Protein AF-A0A286UKT9-F1 (afdb_monomer)

Structure (mmCIF, N/CA/C/O backbone):
data_AF-A0A286UKT9-F1
#
_entry.id   AF-A0A286UKT9-F1
#
loop_
_atom_site.group_PDB
_atom_site.id
_atom_site.type_symbol
_atom_site.label_atom_id
_atom_site.label_alt_id
_atom_site.label_comp_id
_atom_site.label_asym_id
_atom_site.label_entity_id
_atom_site.label_seq_id
_atom_site.pdbx_PDB_ins_code
_atom_site.Cartn_x
_atom_site.Cartn_y
_atom_site.Cartn_z
_atom_site.occupancy
_atom_site.B_iso_or_equiv
_atom_site.auth_seq_id
_atom_site.auth_comp_id
_atom_site.auth_asym_id
_atom_site.auth_atom_id
_atom_site.pdbx_PDB_model_num
ATOM 1 N N . MET A 1 1 ? 27.411 -36.063 -57.665 1.00 38.44 1 MET A N 1
ATOM 2 C CA . MET A 1 1 ? 26.951 -34.731 -57.217 1.00 38.44 1 MET A CA 1
ATOM 3 C C . MET A 1 1 ? 26.571 -34.806 -55.745 1.00 38.44 1 MET A C 1
ATOM 5 O O . MET A 1 1 ? 25.410 -34.972 -55.408 1.00 38.44 1 MET A O 1
ATOM 9 N N . ILE A 1 2 ? 27.586 -34.755 -54.885 1.00 35.75 2 ILE A N 1
ATOM 10 C CA . ILE A 1 2 ? 27.469 -34.608 -53.434 1.00 35.75 2 ILE A CA 1
ATOM 11 C C . ILE A 1 2 ? 27.944 -33.181 -53.171 1.00 35.75 2 ILE A C 1
ATOM 13 O O . ILE A 1 2 ? 29.100 -32.873 -53.457 1.00 35.75 2 ILE A O 1
ATOM 17 N N . TRP A 1 3 ? 27.051 -32.302 -52.721 1.00 31.20 3 TRP A N 1
ATOM 18 C CA . TRP A 1 3 ? 27.405 -30.945 -52.313 1.00 31.20 3 TRP A CA 1
ATOM 19 C C . TRP A 1 3 ? 26.764 -30.647 -50.958 1.00 31.20 3 TRP A C 1
ATOM 21 O O . TRP A 1 3 ? 25.546 -30.669 -50.800 1.00 31.20 3 TRP A O 1
ATOM 31 N N . LEU A 1 4 ? 27.647 -30.436 -49.985 1.00 33.47 4 LEU A N 1
ATOM 32 C CA . LEU A 1 4 ? 27.429 -29.814 -48.687 1.00 33.47 4 LEU A CA 1
ATOM 33 C C . LEU A 1 4 ? 26.533 -28.567 -48.780 1.00 33.47 4 LEU A C 1
ATOM 35 O O . LEU A 1 4 ? 26.865 -27.662 -49.536 1.00 33.47 4 LEU A O 1
ATOM 39 N N . HIS A 1 5 ? 25.580 -28.406 -47.857 1.00 36.09 5 HIS A N 1
ATOM 40 C CA . HIS A 1 5 ? 25.575 -27.201 -47.015 1.00 36.09 5 HIS A CA 1
ATOM 41 C C . HIS A 1 5 ? 24.765 -27.395 -45.724 1.00 36.09 5 HIS A C 1
ATOM 43 O O . HIS A 1 5 ? 23.556 -27.197 -45.655 1.00 36.09 5 HIS A O 1
ATOM 49 N N . LEU A 1 6 ? 25.492 -27.769 -44.670 1.00 39.44 6 LEU A N 1
ATOM 50 C CA . LEU A 1 6 ? 25.183 -27.389 -43.297 1.00 39.44 6 LEU A CA 1
ATOM 51 C C . LEU A 1 6 ? 25.261 -25.862 -43.190 1.00 39.44 6 LEU A C 1
ATOM 53 O O . LEU A 1 6 ? 26.340 -25.300 -43.357 1.00 39.44 6 LEU A O 1
ATOM 57 N N . SER A 1 7 ? 24.150 -25.201 -42.873 1.00 35.31 7 SER A N 1
ATOM 58 C CA . SER A 1 7 ? 24.140 -23.928 -42.131 1.00 35.31 7 SER A CA 1
ATOM 59 C C . SER A 1 7 ? 22.703 -23.499 -41.829 1.00 35.31 7 SER A C 1
ATOM 61 O O . SER A 1 7 ? 22.111 -22.624 -42.449 1.00 35.31 7 SER A O 1
ATOM 63 N N . THR A 1 8 ? 22.116 -24.111 -40.804 1.00 36.66 8 THR A N 1
ATOM 64 C CA . THR A 1 8 ? 21.046 -23.461 -40.033 1.00 36.66 8 THR A CA 1
ATOM 65 C C . THR A 1 8 ? 21.419 -23.502 -38.558 1.00 36.66 8 THR A C 1
ATOM 67 O O . THR A 1 8 ? 20.667 -23.948 -37.697 1.00 36.66 8 THR A O 1
ATOM 70 N N . THR A 1 9 ? 22.622 -23.017 -38.254 1.00 35.69 9 THR A N 1
ATOM 71 C CA . THR A 1 9 ? 22.932 -22.473 -36.935 1.00 35.69 9 THR A CA 1
ATOM 72 C C . THR A 1 9 ? 22.125 -21.185 -36.791 1.00 35.69 9 THR A C 1
ATOM 74 O O . THR A 1 9 ? 22.558 -20.095 -37.158 1.00 35.69 9 THR A O 1
ATOM 77 N N . ARG A 1 10 ? 20.885 -21.316 -36.301 1.00 36.84 10 ARG A N 1
ATOM 78 C CA . ARG A 1 10 ? 20.124 -20.171 -35.795 1.00 36.84 10 ARG A CA 1
ATOM 79 C C . ARG A 1 10 ? 21.007 -19.477 -34.766 1.00 36.84 10 ARG A C 1
ATOM 81 O O . ARG A 1 10 ? 21.379 -20.085 -33.768 1.00 36.84 10 ARG A O 1
ATOM 88 N N . ASN A 1 11 ? 21.353 -18.229 -35.058 1.00 33.22 11 ASN A N 1
ATOM 89 C CA . ASN A 1 11 ? 22.034 -17.307 -34.163 1.00 33.22 11 ASN A CA 1
ATOM 90 C C . ASN A 1 11 ? 21.338 -17.300 -32.789 1.00 33.22 11 ASN A C 1
ATOM 92 O O . ASN A 1 11 ? 20.351 -16.598 -32.587 1.00 33.22 11 ASN A O 1
ATOM 96 N N . LEU A 1 12 ? 21.865 -18.069 -31.836 1.00 42.84 12 LEU A N 1
ATOM 97 C CA . LEU A 1 12 ? 21.550 -17.981 -30.408 1.00 42.84 12 LEU A CA 1
ATOM 98 C C . LEU A 1 12 ? 22.323 -16.810 -29.788 1.00 42.84 12 LEU A C 1
ATOM 100 O O . LEU A 1 12 ? 23.042 -16.981 -28.817 1.00 42.84 12 LEU A O 1
ATOM 104 N N . ASN A 1 13 ? 22.211 -15.625 -30.387 1.00 38.19 13 ASN A N 1
ATOM 105 C CA . ASN A 1 13 ? 22.836 -14.394 -29.908 1.00 38.19 13 ASN A CA 1
ATOM 106 C C . ASN A 1 13 ? 21.897 -13.206 -30.161 1.00 38.19 13 ASN A C 1
ATOM 108 O O . ASN A 1 13 ? 22.263 -12.225 -30.801 1.00 38.19 13 ASN A O 1
ATOM 112 N N . SER A 1 14 ? 20.665 -13.265 -29.648 1.00 44.75 14 SER A N 1
ATOM 113 C CA . SER A 1 14 ? 19.926 -12.031 -29.363 1.00 44.75 14 SER A CA 1
ATOM 114 C C . SER A 1 14 ? 20.310 -11.560 -27.961 1.00 44.75 14 SER A C 1
ATOM 116 O O . SER A 1 14 ? 19.512 -11.612 -27.025 1.00 44.75 14 SER A O 1
ATOM 118 N N . SER A 1 15 ? 21.561 -11.127 -27.789 1.00 42.50 15 SER A N 1
ATOM 119 C CA . SER A 1 15 ? 21.902 -10.275 -26.654 1.00 42.50 15 SER A CA 1
ATOM 120 C C . SER A 1 15 ? 20.984 -9.061 -26.741 1.00 42.50 15 SER A C 1
ATOM 122 O O . SER A 1 15 ? 21.042 -8.312 -27.718 1.00 42.50 15 SER A O 1
ATOM 124 N N . SER A 1 16 ? 20.089 -8.906 -25.768 1.00 42.56 16 SER A N 1
ATOM 125 C CA . SER A 1 16 ? 19.234 -7.732 -25.629 1.00 42.56 16 SER A CA 1
ATOM 126 C C . SER A 1 16 ? 20.133 -6.495 -25.601 1.00 42.56 16 SER A C 1
ATOM 128 O O . SER A 1 16 ? 20.748 -6.202 -24.576 1.00 42.56 16 SER A O 1
ATOM 130 N N . LYS A 1 17 ? 20.286 -5.805 -26.738 1.00 45.16 17 LYS A N 1
ATOM 131 C CA . LYS A 1 17 ? 21.047 -4.557 -26.818 1.00 45.16 17 LYS A CA 1
ATOM 132 C C . LYS A 1 17 ? 20.320 -3.531 -25.957 1.00 45.16 17 LYS A C 1
ATOM 134 O O . LYS A 1 17 ? 19.340 -2.931 -26.388 1.00 45.16 17 LYS A O 1
ATOM 139 N N . THR A 1 18 ? 20.779 -3.355 -24.726 1.00 56.41 18 THR A N 1
ATOM 140 C CA . THR A 1 18 ? 20.322 -2.275 -23.859 1.00 56.41 18 THR A CA 1
ATOM 141 C C . THR A 1 18 ? 20.735 -0.962 -24.511 1.00 56.41 18 THR A C 1
ATOM 143 O O . THR A 1 18 ? 21.924 -0.731 -24.739 1.00 56.41 18 THR A O 1
ATOM 146 N N . ARG A 1 19 ? 19.757 -0.120 -24.861 1.00 63.22 19 ARG A N 1
ATOM 147 C CA . ARG A 1 19 ? 20.017 1.243 -25.336 1.00 63.22 19 ARG A CA 1
ATOM 148 C C . ARG A 1 19 ? 20.884 1.971 -24.292 1.00 63.22 19 ARG A C 1
ATOM 150 O O . ARG A 1 19 ? 20.618 1.807 -23.100 1.00 63.22 19 ARG A O 1
ATOM 157 N N . PRO A 1 20 ? 21.904 2.749 -24.698 1.00 73.38 20 PRO A N 1
ATOM 158 C CA . PRO A 1 20 ? 22.675 3.550 -23.754 1.00 73.38 20 PRO A CA 1
ATOM 159 C C . PRO A 1 20 ? 21.753 4.538 -23.031 1.00 73.38 20 PRO A C 1
ATOM 161 O O . PRO A 1 20 ? 20.937 5.203 -23.671 1.00 73.38 20 PRO A O 1
ATOM 164 N N . VAL A 1 21 ? 21.881 4.605 -21.705 1.00 76.69 21 VAL A N 1
ATOM 165 C CA . VAL A 1 21 ? 21.122 5.532 -20.855 1.00 76.69 21 VAL A CA 1
ATOM 166 C C . VAL A 1 21 ? 21.554 6.959 -21.181 1.00 76.69 21 VAL A C 1
ATOM 168 O O . VAL A 1 21 ? 22.747 7.266 -21.155 1.00 76.69 21 VAL A O 1
ATOM 171 N N . THR A 1 22 ? 20.597 7.827 -21.500 1.00 81.88 22 THR A N 1
ATOM 172 C CA . THR A 1 22 ? 20.865 9.230 -21.835 1.00 81.88 22 THR A CA 1
ATOM 173 C C . THR A 1 22 ? 20.585 10.156 -20.648 1.00 81.88 22 THR A C 1
ATOM 175 O O . THR A 1 22 ? 19.851 9.804 -19.726 1.00 81.88 22 THR A O 1
ATOM 178 N N . LEU A 1 23 ? 21.159 11.366 -20.653 1.00 77.69 23 LEU A N 1
ATOM 179 C CA . LEU A 1 23 ? 20.899 12.371 -19.612 1.00 77.69 23 LEU A CA 1
ATOM 180 C C . LEU A 1 23 ? 19.394 12.698 -19.460 1.00 77.69 23 LEU A C 1
ATOM 182 O O . LEU A 1 23 ? 18.928 12.729 -18.322 1.00 77.69 23 LEU A O 1
ATOM 186 N N . PRO A 1 24 ? 18.603 12.865 -20.542 1.00 75.25 24 PRO A N 1
ATOM 187 C CA . PRO A 1 24 ? 17.149 12.990 -20.435 1.00 75.25 24 PRO A CA 1
ATOM 188 C C . PRO A 1 24 ? 16.470 11.818 -19.714 1.00 75.25 24 PRO A C 1
ATOM 190 O O . PRO A 1 24 ? 15.567 12.057 -18.918 1.00 75.25 24 PRO A O 1
ATOM 193 N N . ASP A 1 25 ? 16.925 10.578 -19.927 1.00 67.00 25 ASP A N 1
ATOM 194 C CA . ASP A 1 25 ? 16.361 9.395 -19.254 1.00 67.00 25 ASP A CA 1
ATOM 195 C C . ASP A 1 25 ? 16.630 9.438 -17.741 1.00 67.00 25 ASP A C 1
ATOM 197 O O . ASP A 1 25 ? 15.750 9.134 -16.930 1.00 67.00 25 ASP A O 1
ATOM 201 N N . ILE A 1 26 ? 17.835 9.866 -17.347 1.00 79.06 26 ILE A N 1
ATOM 202 C CA . ILE A 1 26 ? 18.214 10.040 -15.938 1.00 79.06 26 ILE A CA 1
ATOM 203 C C . ILE A 1 26 ? 17.373 11.145 -15.300 1.00 79.06 26 ILE A C 1
ATOM 205 O O . ILE A 1 26 ? 16.854 10.955 -14.200 1.00 79.06 26 ILE A O 1
ATOM 209 N N . LEU A 1 27 ? 17.204 12.280 -15.982 1.00 77.38 27 LEU A N 1
ATOM 210 C CA . LEU A 1 27 ? 16.415 13.406 -15.482 1.00 77.38 27 LEU A CA 1
ATOM 211 C C . LEU A 1 27 ? 14.935 13.038 -15.344 1.00 77.38 27 LEU A C 1
ATOM 213 O O . LEU A 1 27 ? 14.344 13.312 -14.302 1.00 77.38 27 LEU A O 1
ATOM 217 N N . ALA A 1 28 ? 14.360 12.364 -16.340 1.00 70.38 28 ALA A N 1
ATOM 218 C CA . ALA A 1 28 ? 12.982 11.883 -16.293 1.00 70.38 28 ALA A CA 1
ATOM 219 C C . ALA A 1 28 ? 12.775 10.886 -15.143 1.00 70.38 28 ALA A C 1
ATOM 221 O O . ALA A 1 28 ? 11.841 11.036 -14.356 1.00 70.38 28 ALA A O 1
ATOM 222 N N . THR A 1 29 ? 13.686 9.921 -14.985 1.00 72.88 29 THR A N 1
ATOM 223 C CA . THR A 1 29 ? 13.620 8.935 -13.895 1.00 72.88 29 THR A CA 1
ATOM 224 C C . THR A 1 29 ? 13.789 9.596 -12.525 1.00 72.88 29 THR A C 1
ATOM 226 O O . THR A 1 29 ? 13.045 9.289 -11.598 1.00 72.88 29 THR A O 1
ATOM 229 N N . SER A 1 30 ? 14.722 10.541 -12.389 1.00 79.88 30 SER A N 1
ATOM 230 C CA . SER A 1 30 ? 14.960 11.278 -11.137 1.00 79.88 30 SER A CA 1
ATOM 231 C C . SER A 1 30 ? 13.752 12.124 -10.750 1.00 79.88 30 SER A C 1
ATOM 233 O O . SER A 1 30 ? 13.302 12.080 -9.606 1.00 79.88 30 SER A O 1
ATOM 235 N N . PHE A 1 31 ? 13.179 12.843 -11.717 1.00 79.88 31 PHE A N 1
ATOM 236 C CA . PHE A 1 31 ? 11.951 13.604 -11.520 1.00 79.88 31 PHE A CA 1
ATOM 237 C C . PHE A 1 31 ? 10.808 12.689 -11.075 1.00 79.88 31 PHE A C 1
ATOM 239 O O . PHE A 1 31 ? 10.098 12.996 -10.122 1.00 79.88 31 PHE A O 1
ATOM 246 N N . GLN A 1 32 ? 10.678 11.520 -11.693 1.00 73.31 32 GLN A N 1
ATOM 247 C CA . GLN A 1 32 ? 9.650 10.552 -11.347 1.00 73.31 32 GLN A CA 1
ATOM 248 C C . GLN A 1 32 ? 9.830 9.952 -9.947 1.00 73.31 32 GLN A C 1
ATOM 250 O O . GLN A 1 32 ? 8.851 9.836 -9.214 1.00 73.31 32 GLN A O 1
ATOM 255 N N . ILE A 1 33 ? 11.060 9.629 -9.539 1.00 79.94 33 ILE A N 1
ATOM 256 C CA . ILE A 1 33 ? 11.365 9.190 -8.168 1.00 79.94 33 ILE A CA 1
ATOM 257 C C . ILE A 1 33 ? 10.956 10.271 -7.161 1.00 79.94 33 ILE A C 1
ATOM 259 O O . ILE A 1 33 ? 10.311 9.963 -6.158 1.00 79.94 33 ILE A O 1
ATOM 263 N N . LEU A 1 34 ? 11.264 11.541 -7.445 1.00 80.88 34 LEU A N 1
ATOM 264 C CA . LEU A 1 34 ? 10.853 12.663 -6.597 1.00 80.88 34 LEU A CA 1
ATOM 265 C C . LEU A 1 34 ? 9.325 12.778 -6.513 1.00 80.88 34 LEU A C 1
ATOM 267 O O . LEU A 1 34 ? 8.795 12.942 -5.415 1.00 80.88 34 LEU A O 1
ATOM 271 N N . CYS A 1 35 ? 8.620 12.623 -7.639 1.00 74.31 35 CYS A N 1
ATOM 272 C CA . CYS A 1 35 ? 7.155 12.672 -7.706 1.00 74.31 35 CYS A CA 1
ATOM 273 C C . CYS A 1 35 ? 6.472 11.522 -6.954 1.00 74.31 35 CYS A C 1
ATOM 275 O O . CYS A 1 35 ? 5.440 11.725 -6.315 1.00 74.31 35 CYS A O 1
ATOM 277 N N . LEU A 1 36 ? 7.049 10.321 -7.016 1.00 73.62 36 LEU A N 1
ATOM 278 C CA . LEU A 1 36 ? 6.559 9.136 -6.308 1.00 73.62 36 LEU A CA 1
ATOM 279 C C . LEU A 1 36 ? 6.965 9.109 -4.828 1.00 73.62 36 LEU A C 1
ATOM 281 O O . LEU A 1 36 ? 6.472 8.268 -4.086 1.00 73.62 36 LEU A O 1
ATOM 285 N N . SER A 1 37 ? 7.841 10.022 -4.403 1.00 78.00 37 SER A N 1
ATOM 286 C CA . SER A 1 37 ? 8.194 10.203 -2.997 1.00 78.00 37 SER A CA 1
ATOM 287 C C . SER A 1 37 ? 7.250 11.229 -2.364 1.00 78.00 37 SER A C 1
ATOM 289 O O . SER A 1 37 ? 6.161 10.890 -1.918 1.00 78.00 37 SER A O 1
ATOM 291 N N . PHE A 1 38 ? 7.610 12.512 -2.372 1.00 78.75 38 PHE A N 1
ATOM 292 C CA . PHE A 1 38 ? 6.910 13.522 -1.577 1.00 78.75 38 PHE A CA 1
ATOM 293 C C . PHE A 1 38 ? 5.476 13.832 -2.069 1.00 78.75 38 PHE A C 1
ATOM 295 O O . PHE A 1 38 ? 4.556 13.792 -1.250 1.00 78.75 38 PHE A O 1
ATOM 302 N N . PRO A 1 39 ? 5.224 14.070 -3.374 1.00 81.50 39 PRO A N 1
ATOM 303 C CA . PRO A 1 39 ? 3.873 14.342 -3.870 1.00 81.50 39 PRO A CA 1
ATOM 304 C C . PRO A 1 39 ? 2.914 13.163 -3.689 1.00 81.50 39 PRO A C 1
ATOM 306 O O . PRO A 1 39 ? 1.800 13.355 -3.203 1.00 81.50 39 PRO A O 1
ATOM 309 N N . LEU A 1 40 ? 3.339 11.940 -4.025 1.00 79.19 40 LEU A N 1
ATOM 310 C CA . LEU A 1 40 ? 2.510 10.752 -3.822 1.00 79.19 40 LEU A CA 1
ATOM 311 C C . LEU A 1 40 ? 2.208 10.512 -2.338 1.00 79.19 40 LEU A C 1
ATOM 313 O O . LEU A 1 40 ? 1.062 10.222 -2.005 1.00 79.19 40 LEU A O 1
ATOM 317 N N . CYS A 1 41 ? 3.183 10.695 -1.441 1.00 83.75 41 CYS A N 1
ATOM 318 C CA . CYS A 1 41 ? 2.949 10.569 -0.002 1.00 83.75 41 CYS A CA 1
ATOM 319 C C . CYS A 1 41 ? 1.873 11.543 0.504 1.00 83.75 41 CYS A C 1
ATOM 321 O O . CYS A 1 41 ? 1.044 11.148 1.319 1.00 83.75 41 CYS A O 1
ATOM 323 N N . ILE A 1 42 ? 1.818 12.782 -0.001 1.00 84.62 42 ILE A N 1
ATOM 324 C CA . ILE A 1 42 ? 0.742 13.730 0.351 1.00 84.62 42 ILE A CA 1
ATOM 325 C C . ILE A 1 42 ? -0.621 13.247 -0.166 1.00 84.62 42 ILE A C 1
ATOM 327 O O . ILE A 1 42 ? -1.623 13.383 0.534 1.00 84.62 42 ILE A O 1
ATOM 331 N N . ILE A 1 43 ? -0.675 12.676 -1.373 1.00 81.56 43 ILE A N 1
ATOM 332 C CA . ILE A 1 43 ? -1.920 12.143 -1.948 1.00 81.56 43 ILE A CA 1
ATOM 333 C C . ILE A 1 43 ? -2.421 10.940 -1.149 1.00 81.56 43 ILE A C 1
ATOM 335 O O . ILE A 1 43 ? -3.620 10.833 -0.916 1.00 81.56 43 ILE A O 1
ATOM 339 N N . VAL A 1 44 ? -1.528 10.031 -0.760 1.00 79.75 44 VAL A N 1
ATOM 340 C CA . VAL A 1 44 ? -1.899 8.801 -0.051 1.00 79.75 44 VAL A CA 1
ATOM 341 C C . VAL A 1 44 ? -2.173 9.097 1.416 1.00 79.75 44 VAL A C 1
ATOM 343 O O . VAL A 1 44 ? -3.296 8.917 1.867 1.00 79.75 44 VAL A O 1
ATOM 346 N N . PHE A 1 45 ? -1.182 9.602 2.148 1.00 83.31 45 PHE A N 1
ATOM 347 C CA . PHE A 1 45 ? -1.277 9.773 3.597 1.00 83.31 45 PHE A CA 1
ATOM 348 C C . PHE A 1 45 ? -1.989 11.068 3.982 1.00 83.31 45 PHE A C 1
ATOM 350 O O . PHE A 1 45 ? -2.892 11.047 4.807 1.00 83.31 45 PHE A O 1
ATOM 357 N N . GLY A 1 46 ? -1.662 12.188 3.330 1.00 85.25 46 GLY A N 1
ATOM 358 C CA . GLY A 1 46 ? -2.256 13.483 3.675 1.00 85.25 46 GLY A CA 1
ATOM 359 C C . GLY A 1 46 ? -3.766 13.532 3.429 1.00 85.25 46 GLY A C 1
ATOM 360 O O . GLY A 1 46 ? -4.518 14.057 4.246 1.00 85.25 46 GLY A O 1
ATOM 361 N N . VAL A 1 47 ? -4.234 12.953 2.321 1.00 84.25 47 VAL A N 1
ATOM 362 C CA . VAL A 1 47 ? -5.675 12.833 2.062 1.00 84.25 47 VAL A CA 1
ATOM 363 C C . VAL A 1 47 ? -6.329 11.884 3.066 1.00 84.25 47 VAL A C 1
ATOM 365 O O . VAL A 1 47 ? -7.414 12.199 3.554 1.00 84.25 47 VAL A O 1
ATOM 368 N N . ASN A 1 48 ? -5.6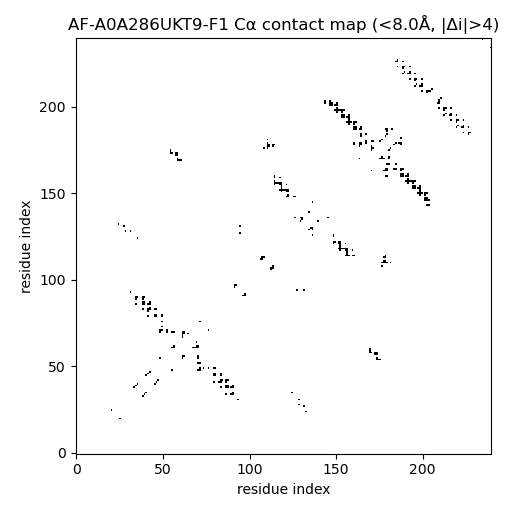75 10.763 3.394 1.00 84.94 48 ASN A N 1
ATOM 369 C CA . ASN A 1 48 ? -6.184 9.806 4.373 1.00 84.94 48 ASN A CA 1
ATOM 370 C C . ASN A 1 48 ? -6.366 10.451 5.754 1.00 84.94 48 ASN A C 1
ATOM 372 O O . ASN A 1 48 ? -7.459 10.391 6.304 1.00 84.94 48 ASN A O 1
ATOM 376 N N . ASP A 1 49 ? -5.368 11.185 6.251 1.00 84.75 49 ASP A N 1
ATOM 377 C CA . ASP A 1 49 ? -5.420 11.856 7.560 1.00 84.75 49 ASP A CA 1
ATOM 378 C C . ASP A 1 49 ? -6.568 12.875 7.675 1.00 84.75 49 ASP A C 1
ATOM 380 O O . ASP A 1 49 ? -7.150 13.064 8.746 1.00 84.75 49 ASP A O 1
ATOM 384 N N . VAL A 1 50 ? -6.923 13.547 6.573 1.00 86.56 50 VAL A N 1
ATOM 385 C CA . VAL A 1 50 ? -8.052 14.490 6.559 1.00 86.56 50 VAL A CA 1
ATOM 386 C C . VAL A 1 50 ? -9.390 13.754 6.640 1.00 86.56 50 VAL A C 1
ATOM 388 O O . VAL A 1 50 ? -10.272 14.170 7.395 1.00 86.56 50 VAL A O 1
ATOM 391 N N . TYR A 1 51 ? -9.562 12.672 5.875 1.00 83.94 51 TYR A N 1
ATOM 392 C CA . TYR A 1 51 ? -10.824 11.924 5.847 1.00 83.94 51 TYR A CA 1
ATOM 393 C C . TYR A 1 51 ? -11.019 11.032 7.081 1.00 83.94 51 TYR A C 1
ATOM 395 O O . TYR A 1 51 ? -12.150 10.916 7.563 1.00 83.94 51 TYR A O 1
ATOM 403 N N . ASP A 1 52 ? -9.938 10.494 7.642 1.00 82.94 52 ASP A N 1
ATOM 404 C CA . ASP A 1 52 ? -9.968 9.616 8.814 1.00 82.94 52 ASP A CA 1
ATOM 405 C C . ASP A 1 52 ? -9.938 10.382 10.142 1.00 82.94 52 ASP A C 1
ATOM 407 O O . ASP A 1 52 ? -10.132 9.781 11.199 1.00 82.94 52 ASP A O 1
ATOM 411 N N . TYR A 1 53 ? -9.820 11.714 10.121 1.00 85.44 53 TYR A N 1
ATOM 412 C CA . TYR A 1 53 ? -9.723 12.570 11.311 1.00 85.44 53 TYR A CA 1
ATOM 413 C C . TYR A 1 53 ? -10.732 12.239 12.429 1.00 85.44 53 TYR A C 1
ATOM 415 O O . TYR A 1 53 ? -10.390 12.195 13.613 1.00 85.44 53 TYR A O 1
ATOM 423 N N . ALA A 1 54 ? -12.001 12.007 12.075 1.00 82.31 54 ALA A N 1
ATOM 424 C CA . ALA A 1 54 ? -13.055 11.720 13.052 1.00 82.31 54 ALA A CA 1
ATOM 425 C C . ALA A 1 54 ? -12.870 10.371 13.765 1.00 82.31 54 ALA A C 1
ATOM 427 O O . ALA A 1 54 ? -13.352 10.191 14.888 1.00 82.31 54 ALA A O 1
ATOM 428 N N . SER A 1 55 ? -12.216 9.433 13.091 1.00 76.81 55 SER A N 1
ATOM 429 C CA . SER A 1 55 ? -11.962 8.076 13.554 1.00 76.81 55 SER A CA 1
ATOM 430 C C . SER A 1 55 ? -10.599 7.952 14.244 1.00 76.81 55 SER A C 1
ATOM 432 O O . SER A 1 55 ? -10.514 7.361 15.317 1.00 76.81 55 SER A O 1
ATOM 434 N N . ASP A 1 56 ? -9.585 8.657 13.740 1.00 82.38 56 ASP A N 1
ATOM 435 C CA . ASP A 1 56 ? -8.262 8.800 14.352 1.00 82.38 56 ASP A CA 1
ATOM 436 C C . ASP A 1 56 ? -8.330 9.404 15.754 1.00 82.38 56 ASP A C 1
ATOM 438 O O . ASP A 1 56 ? -7.646 8.950 16.667 1.00 82.38 56 ASP A O 1
ATOM 442 N N . LYS A 1 57 ? -9.241 10.359 15.970 1.00 83.19 57 LYS A N 1
ATOM 443 C CA . LYS A 1 57 ? -9.542 10.913 17.300 1.00 83.19 57 LYS A CA 1
ATOM 444 C C . LYS A 1 57 ? -9.961 9.888 18.349 1.00 83.19 57 LYS A C 1
ATOM 446 O O . LYS A 1 57 ? -9.899 10.192 19.537 1.00 83.19 57 LYS A O 1
ATOM 451 N N . ARG A 1 58 ? -10.463 8.729 17.927 1.00 81.38 58 ARG A N 1
ATOM 452 C CA . ARG A 1 58 ? -10.938 7.658 18.816 1.00 81.38 58 ARG A CA 1
ATOM 453 C C . ARG A 1 58 ? -9.891 6.562 18.991 1.00 81.38 58 ARG A C 1
ATOM 455 O O . ARG A 1 58 ? -10.068 5.699 19.845 1.00 81.38 58 ARG A O 1
ATOM 462 N N . ASN A 1 59 ? -8.826 6.583 18.192 1.00 75.50 59 ASN A N 1
ATOM 463 C CA . ASN A 1 59 ? -7.778 5.580 18.235 1.00 75.50 59 ASN A CA 1
ATOM 464 C C . ASN A 1 59 ? -6.741 5.945 19.305 1.00 75.50 59 ASN A C 1
ATOM 466 O O . ASN A 1 59 ? -6.013 6.929 19.180 1.00 75.50 59 ASN A O 1
ATOM 470 N N . VAL A 1 60 ? -6.644 5.112 20.343 1.00 72.94 60 VAL A N 1
ATOM 471 C CA . VAL A 1 60 ? -5.717 5.299 21.471 1.00 72.94 60 VAL A CA 1
ATOM 472 C C . VAL A 1 60 ? -4.257 5.386 21.010 1.00 72.94 60 VAL A C 1
ATOM 474 O O . VAL A 1 60 ? -3.491 6.150 21.595 1.00 72.94 60 VAL A O 1
ATOM 477 N N . ARG A 1 61 ? -3.876 4.686 19.929 1.00 70.94 61 ARG A N 1
ATOM 478 C CA . ARG A 1 61 ? -2.498 4.715 19.406 1.00 70.94 61 ARG A CA 1
ATOM 479 C C . ARG A 1 61 ? -2.095 6.079 18.848 1.00 70.94 61 ARG A C 1
ATOM 481 O O . ARG A 1 61 ? -0.978 6.508 19.092 1.00 70.94 61 ARG A O 1
ATOM 488 N N . LYS A 1 62 ? -3.001 6.778 18.153 1.00 72.94 62 LYS A N 1
ATOM 489 C CA . LYS A 1 62 ? -2.729 8.117 17.587 1.00 72.94 62 LYS A CA 1
ATOM 490 C C . LYS A 1 62 ? -2.841 9.251 18.616 1.00 72.94 62 LYS A C 1
ATOM 492 O O . LYS A 1 62 ? -2.503 10.391 18.318 1.00 72.94 62 LYS A O 1
ATOM 497 N N . LEU A 1 63 ? -3.353 8.955 19.814 1.00 67.75 63 LEU A N 1
ATOM 498 C CA . LEU A 1 63 ? -3.463 9.905 20.927 1.00 67.75 63 LEU A CA 1
ATOM 499 C C . LEU A 1 63 ? -2.213 9.920 21.813 1.00 67.75 63 LEU A C 1
ATOM 501 O O . LEU A 1 63 ? -1.950 10.911 22.490 1.00 67.75 63 LEU A O 1
ATOM 505 N N . GLN A 1 64 ? -1.455 8.826 21.828 1.00 64.75 64 GLN A N 1
ATOM 506 C CA . GLN A 1 64 ? -0.128 8.803 22.423 1.00 64.75 64 GLN A CA 1
ATOM 507 C C . GLN A 1 64 ? 0.800 9.469 21.414 1.00 64.75 64 GLN A C 1
ATOM 509 O O . GLN A 1 64 ? 0.995 8.905 20.344 1.00 64.75 64 GLN A O 1
ATOM 514 N N . ASP A 1 65 ? 1.320 10.656 21.739 1.00 58.09 65 ASP A N 1
ATOM 515 C CA . ASP A 1 65 ? 2.205 11.503 20.916 1.00 58.09 65 ASP A CA 1
ATOM 516 C C . ASP A 1 65 ? 3.557 10.796 20.653 1.00 58.09 65 ASP A C 1
ATOM 518 O O . ASP A 1 65 ? 4.627 11.147 21.150 1.00 58.09 65 ASP A O 1
ATOM 522 N N . THR A 1 66 ? 3.461 9.677 19.948 1.00 58.47 66 THR A N 1
ATOM 523 C CA . THR A 1 66 ? 4.494 8.685 19.687 1.00 58.47 66 THR A CA 1
ATOM 524 C C . THR A 1 66 ? 4.989 8.921 18.270 1.00 58.47 66 THR A C 1
ATOM 526 O O . THR A 1 66 ? 4.270 9.438 17.415 1.00 58.47 66 THR A O 1
ATOM 529 N N . LEU A 1 67 ? 6.210 8.482 17.980 1.00 55.00 67 LEU A N 1
ATOM 530 C CA . LEU A 1 67 ? 6.814 8.559 16.645 1.00 55.00 67 LEU A CA 1
ATOM 531 C C . LEU A 1 67 ? 5.960 7.926 15.522 1.00 55.00 67 LEU A C 1
ATOM 533 O O . LEU A 1 67 ? 6.230 8.179 14.352 1.00 55.00 67 LEU A O 1
ATOM 537 N N . GLU A 1 68 ? 4.950 7.120 15.862 1.00 51.47 68 GLU A N 1
ATOM 538 C CA . GLU A 1 68 ? 4.103 6.371 14.928 1.00 51.47 68 GLU A CA 1
ATOM 539 C C . GLU A 1 68 ? 2.912 7.161 14.348 1.00 51.47 68 GLU A C 1
ATOM 541 O O . GLU A 1 68 ? 2.291 6.684 13.399 1.00 51.47 68 GLU A O 1
ATOM 546 N N . GLY A 1 69 ? 2.615 8.378 14.829 1.00 60.62 69 GLY A N 1
ATOM 547 C CA . GLY A 1 69 ? 1.690 9.280 14.127 1.00 60.62 69 GLY A CA 1
ATOM 548 C C . GLY A 1 69 ? 0.888 10.226 15.018 1.00 60.62 69 GLY A C 1
ATOM 549 O O . GLY A 1 69 ? 0.329 9.822 16.033 1.00 60.62 69 GLY A O 1
ATOM 550 N N . GLY A 1 70 ? 0.790 11.486 14.587 1.00 71.31 70 GLY A N 1
ATOM 551 C CA . GLY A 1 70 ? -0.047 12.514 15.208 1.00 71.31 70 GLY A CA 1
ATOM 552 C C . GLY A 1 70 ? -1.356 12.737 14.450 1.00 71.31 70 GLY A C 1
ATOM 553 O O . GLY A 1 70 ? -1.468 12.446 13.259 1.00 71.31 70 GLY A O 1
ATOM 554 N N . ILE A 1 71 ? -2.361 13.283 15.134 1.00 81.81 71 ILE A N 1
ATOM 555 C CA . ILE A 1 71 ? -3.645 13.638 14.517 1.00 81.81 71 ILE A CA 1
ATOM 556 C C . ILE A 1 71 ? -3.506 14.988 13.802 1.00 81.81 71 ILE A C 1
ATOM 558 O O . ILE A 1 71 ? -3.210 16.007 14.430 1.00 81.81 71 ILE A O 1
ATOM 562 N N . LEU A 1 72 ? -3.783 15.022 12.495 1.00 84.81 72 LEU A N 1
ATOM 563 C CA . LEU A 1 72 ? -3.720 16.252 11.705 1.00 84.81 72 LEU A CA 1
ATOM 564 C C . LEU A 1 72 ? -4.777 17.269 12.165 1.00 84.81 72 LEU A C 1
ATOM 566 O O . LEU A 1 72 ? -5.984 17.038 12.049 1.00 84.81 72 LEU A O 1
ATOM 570 N N . GLU A 1 73 ? -4.333 18.432 12.645 1.00 85.62 73 GLU A N 1
ATOM 571 C CA . GLU A 1 73 ? -5.238 19.493 13.089 1.00 85.62 73 GLU A CA 1
ATOM 572 C C . GLU A 1 73 ? -6.134 20.020 11.942 1.00 85.62 73 GLU A C 1
ATOM 574 O O . GLU A 1 73 ? -5.632 20.272 10.841 1.00 85.62 73 GLU A O 1
ATOM 579 N N . PRO A 1 74 ? -7.431 20.311 12.194 1.00 88.88 74 PRO A N 1
ATOM 580 C CA . PRO A 1 74 ? -8.376 20.777 11.170 1.00 88.88 74 PRO A CA 1
ATOM 581 C C . PRO A 1 74 ? -7.933 22.014 10.394 1.00 88.88 74 PRO A C 1
ATOM 583 O O . PRO A 1 74 ? -8.260 22.166 9.220 1.00 88.88 74 PRO A O 1
ATOM 586 N N . LYS A 1 75 ? -7.149 22.892 11.032 1.00 90.19 75 LYS A N 1
ATOM 587 C CA . LYS A 1 75 ? -6.620 24.114 10.410 1.00 90.19 75 LYS A CA 1
ATOM 588 C C . LYS A 1 75 ? -5.722 23.835 9.196 1.00 90.19 75 LYS A C 1
ATOM 590 O O . LYS A 1 75 ? -5.577 24.709 8.349 1.00 90.19 75 LYS A O 1
ATOM 595 N N . TYR A 1 76 ? -5.153 22.632 9.092 1.00 89.81 76 TYR A N 1
ATOM 596 C CA . TYR A 1 76 ? -4.286 22.229 7.983 1.00 89.81 76 TYR A CA 1
ATOM 597 C C . TYR A 1 76 ? -5.003 21.414 6.900 1.00 89.81 76 TYR A C 1
ATOM 599 O O . TYR A 1 76 ? -4.426 21.188 5.838 1.00 89.81 76 TYR A O 1
ATOM 607 N N . HIS A 1 77 ? -6.256 20.992 7.114 1.00 90.19 77 HIS A N 1
ATOM 608 C CA . HIS A 1 77 ? -6.964 20.096 6.187 1.00 90.19 77 HIS A CA 1
ATOM 609 C C . HIS A 1 77 ? -7.092 20.692 4.782 1.00 90.19 77 HIS A C 1
ATOM 611 O O . HIS A 1 77 ? -6.811 20.023 3.791 1.00 90.19 77 HIS A O 1
ATOM 617 N N . THR A 1 78 ? -7.446 21.973 4.681 1.00 88.50 78 THR A N 1
ATOM 618 C CA . THR A 1 78 ? -7.569 22.677 3.394 1.00 88.50 78 THR A CA 1
ATOM 619 C C . THR A 1 78 ? -6.231 22.799 2.668 1.00 88.50 78 THR A C 1
ATOM 621 O O . THR A 1 78 ? -6.172 22.607 1.452 1.00 88.50 78 THR A O 1
ATOM 624 N N . PHE A 1 79 ? -5.148 23.068 3.401 1.00 89.62 79 PHE A N 1
ATOM 625 C CA . PHE A 1 79 ? -3.796 23.141 2.848 1.00 89.62 79 PHE A CA 1
ATOM 626 C C . PHE A 1 79 ? -3.326 21.781 2.318 1.00 89.62 79 PHE A C 1
ATOM 628 O O . PHE A 1 79 ? -2.813 21.700 1.199 1.00 89.62 79 PHE A O 1
ATOM 635 N N . VAL A 1 80 ? -3.545 20.710 3.085 1.00 88.06 80 VAL A N 1
ATOM 636 C CA . VAL A 1 80 ? -3.164 19.344 2.701 1.00 88.06 80 VAL A CA 1
ATOM 637 C C . VAL A 1 80 ? -3.963 18.874 1.488 1.00 88.06 80 VAL A C 1
ATOM 639 O O . VAL A 1 80 ? -3.367 18.396 0.525 1.00 88.06 80 VAL A O 1
ATOM 642 N N . LEU A 1 81 ? -5.283 19.088 1.467 1.00 87.06 81 LEU A N 1
ATOM 643 C CA . LEU A 1 81 ? -6.116 18.739 0.312 1.00 87.06 81 LEU A CA 1
ATOM 644 C C . LEU A 1 81 ? -5.728 19.529 -0.945 1.00 87.06 81 LEU A C 1
ATOM 646 O O . LEU A 1 81 ? -5.649 18.950 -2.027 1.00 87.06 81 LEU A O 1
ATOM 650 N N . SER A 1 82 ? -5.427 20.824 -0.814 1.00 85.25 82 SER A N 1
ATOM 651 C CA . SER A 1 82 ? -4.956 21.638 -1.946 1.00 85.25 82 SER A CA 1
ATOM 652 C C . SER A 1 82 ? -3.605 21.133 -2.458 1.00 85.25 82 SER A C 1
ATOM 654 O O . SER A 1 82 ? -3.422 20.935 -3.657 1.00 85.25 82 SER A O 1
ATOM 656 N N . SER A 1 83 ? -2.671 20.840 -1.551 1.00 84.19 83 SER A N 1
ATOM 657 C CA . SER A 1 83 ? -1.360 20.275 -1.895 1.00 84.19 83 SER A CA 1
ATOM 658 C C . SER A 1 83 ? -1.491 18.915 -2.585 1.00 84.19 83 SER A C 1
ATOM 660 O O . SER A 1 83 ? -0.808 18.667 -3.576 1.00 84.19 83 SER A O 1
ATOM 662 N N . ALA A 1 84 ? -2.418 18.065 -2.132 1.00 84.75 84 ALA A N 1
ATOM 663 C CA . ALA A 1 84 ? -2.726 16.784 -2.763 1.00 84.75 84 ALA A CA 1
ATOM 664 C C . ALA A 1 84 ? -3.314 16.947 -4.174 1.00 84.75 84 ALA A C 1
ATOM 666 O O . ALA A 1 84 ? -2.994 16.157 -5.064 1.00 84.75 84 ALA A O 1
ATOM 667 N N . GLN A 1 85 ? -4.132 17.976 -4.419 1.00 80.94 85 GLN A N 1
ATOM 668 C CA . GLN A 1 85 ? -4.635 18.295 -5.762 1.00 80.94 85 GLN A CA 1
ATOM 669 C C . GLN A 1 85 ? -3.500 18.709 -6.706 1.00 80.94 85 GLN A C 1
ATOM 671 O O . GLN A 1 85 ? -3.395 18.163 -7.806 1.00 80.94 85 GLN A O 1
ATOM 676 N N . TYR A 1 86 ? -2.608 19.607 -6.272 1.00 81.88 86 TYR A N 1
ATOM 677 C CA . TYR A 1 86 ? -1.436 19.998 -7.066 1.00 81.88 86 TYR A CA 1
ATOM 678 C C . TYR A 1 86 ? -0.482 18.821 -7.301 1.00 81.88 86 TYR A C 1
ATOM 680 O O . TYR A 1 86 ? -0.011 18.628 -8.421 1.00 81.88 86 TYR A O 1
ATOM 688 N N . ALA A 1 87 ? -0.248 17.992 -6.282 1.00 80.56 87 ALA A N 1
ATOM 689 C CA . ALA A 1 87 ? 0.531 16.764 -6.399 1.00 80.56 87 ALA A CA 1
ATOM 690 C C . ALA A 1 87 ? -0.097 15.791 -7.408 1.00 80.56 87 ALA A C 1
ATOM 692 O O . ALA A 1 87 ? 0.607 15.249 -8.258 1.00 80.56 87 ALA A O 1
ATOM 693 N N . SER A 1 88 ? -1.422 15.621 -7.371 1.00 74.25 88 SER A N 1
ATOM 694 C CA . SER A 1 88 ? -2.152 14.776 -8.323 1.00 74.25 88 SER A CA 1
ATOM 695 C C . SER A 1 88 ? -1.998 15.307 -9.743 1.00 74.25 88 SER A C 1
ATOM 697 O O . SER A 1 88 ? -1.701 14.541 -10.653 1.00 74.25 88 SER A O 1
ATOM 699 N N . TYR A 1 89 ? -2.114 16.622 -9.941 1.00 73.00 89 TYR A N 1
ATOM 700 C CA . TYR A 1 89 ? -1.877 17.245 -11.242 1.00 73.00 89 TYR A CA 1
ATOM 701 C C . TYR A 1 89 ? -0.436 17.031 -11.729 1.00 73.00 89 TYR A C 1
ATOM 703 O O . TYR A 1 89 ? -0.217 16.718 -12.898 1.00 73.00 89 TYR A O 1
ATOM 711 N N . LEU A 1 90 ? 0.554 17.133 -10.843 1.00 72.62 90 LEU A N 1
ATOM 712 C CA . LEU A 1 90 ? 1.971 16.934 -11.158 1.00 72.62 90 LEU A CA 1
ATOM 713 C C . LEU A 1 90 ? 2.280 15.468 -11.537 1.00 72.62 90 LEU A C 1
ATOM 715 O O . LEU A 1 90 ? 2.978 15.200 -12.519 1.00 72.62 90 LEU A O 1
ATOM 719 N N . VAL A 1 91 ? 1.686 14.500 -10.835 1.00 69.00 91 VAL A N 1
ATOM 720 C CA . VAL A 1 91 ? 1.781 13.064 -11.164 1.00 69.00 91 VAL A CA 1
ATOM 721 C C . VAL A 1 91 ? 1.025 12.729 -12.463 1.00 69.00 91 VAL A C 1
ATOM 723 O O . VAL A 1 91 ? 1.497 11.938 -13.281 1.00 69.00 91 VAL A O 1
ATOM 726 N N . LEU A 1 92 ? -0.125 13.361 -12.715 1.00 65.62 92 LEU A N 1
ATOM 727 C CA . LEU A 1 92 ? -0.934 13.134 -13.921 1.00 65.62 92 LEU A CA 1
ATOM 728 C C . LEU A 1 92 ? -0.391 13.833 -15.172 1.00 65.62 92 LEU A C 1
ATOM 730 O O . LEU A 1 92 ? -0.656 13.394 -16.284 1.00 65.62 92 LEU A O 1
ATOM 734 N N . THR A 1 93 ? 0.359 14.923 -15.028 1.00 63.00 93 THR A N 1
ATOM 735 C CA . THR A 1 93 ? 0.997 15.614 -16.163 1.00 63.00 93 THR A CA 1
ATOM 736 C C . THR A 1 93 ? 2.363 15.041 -16.520 1.00 63.00 93 THR A C 1
ATOM 738 O O . THR A 1 93 ? 2.786 15.175 -17.666 1.00 63.00 93 THR A O 1
ATOM 741 N N . SER A 1 94 ? 3.015 14.345 -15.587 1.00 56.94 94 SER A N 1
ATOM 742 C CA . SER A 1 94 ? 4.212 13.534 -15.850 1.00 56.94 94 SER A CA 1
ATOM 743 C C . SER A 1 94 ? 3.901 12.153 -16.441 1.00 56.94 94 SER A C 1
ATOM 745 O O . SER A 1 94 ? 4.813 11.412 -16.806 1.00 56.94 94 SER A O 1
ATOM 747 N N . SER A 1 95 ? 2.618 11.812 -16.577 1.00 52.94 95 SER A N 1
ATOM 748 C CA . SER A 1 95 ? 2.125 10.534 -17.079 1.00 52.94 95 SER A CA 1
ATOM 749 C C . SER A 1 95 ? 1.196 10.719 -18.279 1.00 52.94 95 SER A C 1
ATOM 751 O O . SER A 1 95 ? 0.438 11.679 -18.364 1.00 52.94 95 SER A O 1
ATOM 753 N N . THR A 1 96 ? 1.188 9.776 -19.223 1.00 49.41 96 THR A N 1
ATOM 754 C CA . THR A 1 96 ? 0.194 9.734 -20.316 1.00 49.41 96 THR A CA 1
ATOM 755 C C . THR A 1 96 ? -1.180 9.217 -19.853 1.00 49.41 96 THR A C 1
ATOM 757 O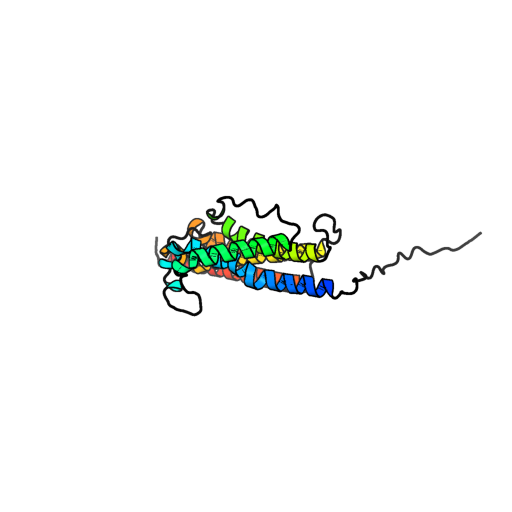 O . THR A 1 96 ? -2.045 8.942 -20.677 1.00 49.41 96 THR A O 1
ATOM 760 N N . LEU A 1 97 ? -1.404 9.084 -18.539 1.00 47.47 97 LEU A N 1
ATOM 761 C CA . LEU A 1 97 ? -2.564 8.423 -17.927 1.00 47.47 97 LEU A CA 1
ATOM 762 C C . LEU A 1 97 ? -3.529 9.424 -17.267 1.00 47.47 97 LEU A C 1
ATOM 764 O O . LEU A 1 97 ? -4.010 9.194 -16.159 1.00 47.47 97 LEU A O 1
ATOM 768 N N . LYS A 1 98 ? -3.829 10.537 -17.946 1.00 45.19 98 LYS A N 1
ATOM 769 C CA . LYS A 1 98 ? -4.770 11.558 -17.445 1.00 45.19 98 LYS A CA 1
ATOM 770 C C . LYS A 1 98 ? -6.196 11.025 -17.240 1.00 45.19 98 LYS A C 1
ATOM 772 O O . LYS A 1 98 ? -6.900 11.517 -16.365 1.00 45.19 98 LYS A O 1
ATOM 777 N N . ASP A 1 99 ? -6.583 9.983 -17.973 1.00 44.50 99 ASP A N 1
ATOM 778 C CA . ASP A 1 99 ? -7.981 9.542 -18.037 1.00 44.50 99 ASP A CA 1
ATOM 779 C C . ASP A 1 99 ? -8.361 8.471 -16.996 1.00 44.50 99 ASP A C 1
ATOM 781 O O . ASP A 1 99 ? -9.540 8.293 -16.700 1.00 44.50 99 ASP A O 1
ATOM 785 N N . ILE A 1 100 ? -7.392 7.777 -16.380 1.00 46.22 100 ILE A N 1
ATOM 786 C CA . ILE A 1 100 ? -7.678 6.624 -15.497 1.00 46.22 100 ILE A CA 1
ATOM 787 C C . ILE A 1 100 ? -7.962 7.039 -14.041 1.00 46.22 100 ILE A C 1
ATOM 789 O O . ILE A 1 100 ? -8.690 6.340 -13.339 1.00 46.22 100 ILE A O 1
ATOM 793 N N . LEU A 1 101 ? -7.465 8.191 -13.578 1.00 45.28 101 LEU A N 1
ATOM 794 C CA . LEU A 1 101 ? -7.660 8.642 -12.187 1.00 45.28 101 LEU A CA 1
ATOM 795 C C . LEU A 1 101 ? -8.852 9.593 -11.975 1.00 45.28 101 LEU A C 1
ATOM 797 O O . LEU A 1 101 ? -9.155 9.940 -10.835 1.00 45.28 101 LEU A O 1
ATOM 801 N N . SER A 1 102 ? -9.560 9.997 -13.035 1.00 41.56 102 SER A N 1
ATOM 802 C CA . SER A 1 102 ? -10.710 10.911 -12.925 1.00 41.56 102 SER A CA 1
ATOM 803 C C . SER A 1 102 ? -11.979 10.247 -12.361 1.00 41.56 102 SER A C 1
ATOM 805 O O . SER A 1 102 ? -12.938 10.948 -12.037 1.00 41.56 102 SER A O 1
ATOM 807 N N . HIS A 1 103 ? -12.025 8.917 -12.242 1.00 41.44 103 HIS A N 1
ATOM 808 C CA . HIS A 1 103 ? -13.197 8.193 -11.744 1.00 41.44 103 HIS A CA 1
ATOM 809 C C . HIS A 1 103 ? -13.039 7.838 -10.260 1.00 41.44 103 HIS A C 1
ATOM 811 O O . HIS A 1 103 ? -12.636 6.736 -9.892 1.00 41.44 103 HIS A O 1
ATOM 817 N N . ARG A 1 104 ? -13.367 8.794 -9.384 1.00 41.88 104 ARG A N 1
ATOM 818 C CA . ARG A 1 104 ? -13.466 8.563 -7.936 1.00 41.88 104 ARG A CA 1
ATOM 819 C C . ARG A 1 104 ? -14.888 8.110 -7.601 1.00 41.88 104 ARG A C 1
ATOM 821 O O . ARG A 1 104 ? -15.794 8.918 -7.430 1.00 41.88 104 ARG A O 1
ATOM 828 N N . SER A 1 105 ? -15.102 6.806 -7.540 1.00 40.69 105 SER A N 1
ATOM 829 C CA . SER A 1 105 ? -16.334 6.197 -7.034 1.00 40.69 105 SER A CA 1
ATOM 830 C C . SER A 1 105 ? -16.195 5.880 -5.542 1.00 40.69 105 SER A C 1
ATOM 832 O O . SER A 1 105 ? -15.106 5.601 -5.048 1.00 40.69 105 SER A O 1
ATOM 834 N N . ASN A 1 106 ? -17.314 5.891 -4.814 1.00 47.50 106 ASN A N 1
ATOM 835 C CA . ASN A 1 106 ? -17.419 5.666 -3.361 1.00 47.50 106 ASN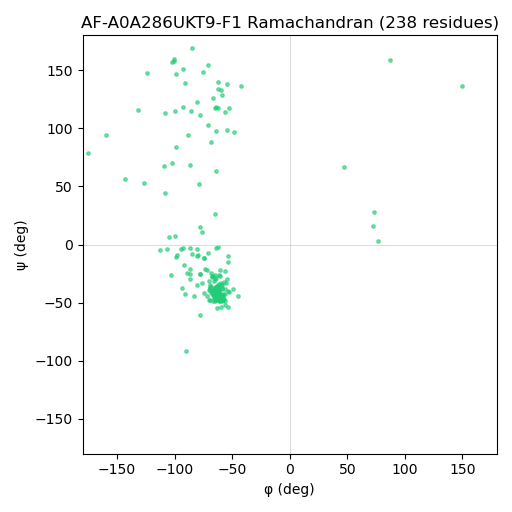 A CA 1
ATOM 836 C C . ASN A 1 106 ? -17.025 4.240 -2.882 1.00 47.50 106 ASN A C 1
ATOM 838 O O . ASN A 1 106 ? -17.515 3.774 -1.853 1.00 47.50 106 ASN A O 1
ATOM 842 N N . TYR A 1 107 ? -16.161 3.519 -3.604 1.00 44.22 107 TYR A N 1
ATOM 843 C CA . TYR A 1 107 ? -15.756 2.141 -3.296 1.00 44.22 107 TYR A CA 1
ATOM 844 C C . TYR A 1 107 ? -14.848 2.014 -2.061 1.00 44.22 107 TYR A C 1
ATOM 846 O O . TYR A 1 107 ? -14.639 0.906 -1.579 1.00 44.22 107 TYR A O 1
ATOM 854 N N . GLN A 1 108 ? -14.397 3.137 -1.493 1.00 45.94 108 GLN A N 1
ATOM 855 C CA . GLN A 1 108 ? -13.596 3.233 -0.259 1.00 45.94 108 GLN A CA 1
ATOM 856 C C . GLN A 1 108 ? -14.307 2.707 1.005 1.00 45.94 108 GLN A C 1
ATOM 858 O O . GLN A 1 108 ? -13.723 2.686 2.077 1.00 45.94 108 GLN A O 1
ATOM 863 N N . LYS A 1 109 ? -15.568 2.263 0.906 1.00 52.38 109 LYS A N 1
ATOM 864 C CA . LYS A 1 109 ? -16.343 1.699 2.029 1.00 52.38 109 LYS A CA 1
ATOM 865 C C . LYS A 1 109 ? -16.500 0.177 1.978 1.00 52.38 109 LYS A C 1
ATOM 867 O O . LYS A 1 109 ? -17.267 -0.384 2.763 1.00 52.38 109 LYS A O 1
ATOM 872 N N . LEU A 1 110 ? -15.835 -0.489 1.033 1.00 66.31 110 LEU A N 1
ATOM 873 C CA . LEU A 1 110 ? -15.861 -1.943 0.902 1.00 66.31 110 LEU A CA 1
ATOM 874 C C . LEU A 1 110 ? -14.585 -2.522 1.536 1.00 66.31 110 LEU A C 1
ATOM 876 O O . LEU A 1 110 ? -13.502 -2.289 1.006 1.00 66.31 110 LEU A O 1
ATOM 880 N N . PRO A 1 111 ? -14.697 -3.297 2.628 1.00 74.12 111 PRO A N 1
ATOM 881 C CA . PRO A 1 111 ? -13.564 -3.690 3.472 1.00 74.12 111 PRO A CA 1
ATOM 882 C C . PRO A 1 111 ? -12.426 -4.396 2.718 1.00 74.12 111 PRO A C 1
ATOM 884 O O . PRO A 1 111 ? -11.261 -4.209 3.035 1.00 74.12 111 PRO A O 1
ATOM 887 N N . VAL A 1 112 ? -12.741 -5.177 1.680 1.00 85.00 112 VAL A N 1
ATOM 888 C CA . VAL A 1 112 ? -11.734 -5.846 0.834 1.00 85.00 112 VAL A CA 1
ATOM 889 C C . VAL A 1 112 ? -11.137 -4.901 -0.214 1.00 85.00 112 VAL A C 1
ATOM 891 O O . VAL A 1 112 ? -9.961 -5.015 -0.561 1.00 85.00 112 VAL A O 1
ATOM 894 N N . LEU A 1 113 ? -11.943 -3.972 -0.738 1.00 84.44 113 LEU A N 1
ATOM 895 C CA . LEU A 1 113 ? -11.498 -3.054 -1.786 1.00 84.44 113 LEU A CA 1
ATOM 896 C C . LEU A 1 113 ? -10.472 -2.053 -1.278 1.00 84.44 113 LEU A C 1
ATOM 898 O O . LEU A 1 113 ? -9.668 -1.594 -2.077 1.00 84.44 113 LEU A O 1
ATOM 902 N N . ASP A 1 114 ? -10.459 -1.761 0.017 1.00 83.12 114 ASP A N 1
ATOM 903 C CA . ASP A 1 114 ? -9.448 -0.907 0.627 1.00 83.12 114 ASP A CA 1
ATOM 904 C C . ASP A 1 114 ? -8.027 -1.480 0.433 1.00 83.12 114 ASP A C 1
ATOM 906 O O . ASP A 1 114 ? -7.178 -0.870 -0.226 1.00 83.12 114 ASP A O 1
ATOM 910 N N . SER A 1 115 ? -7.800 -2.739 0.824 1.00 88.75 115 SER A N 1
ATOM 911 C CA . SER A 1 115 ? -6.519 -3.429 0.595 1.00 88.75 115 SER A CA 1
ATOM 912 C C . SER A 1 115 ? -6.186 -3.615 -0.889 1.00 88.75 115 SER A C 1
ATOM 914 O O . SER A 1 115 ? -5.023 -3.516 -1.293 1.00 88.75 115 SER A O 1
ATOM 916 N N . ILE A 1 116 ? -7.186 -3.878 -1.735 1.00 87.62 116 ILE A N 1
ATOM 917 C CA . ILE A 1 116 ? -6.962 -3.982 -3.186 1.00 87.62 116 ILE A CA 1
ATOM 918 C C . ILE A 1 116 ? -6.564 -2.621 -3.763 1.00 87.62 116 ILE A C 1
ATOM 920 O O . ILE A 1 116 ? -5.644 -2.553 -4.574 1.00 87.62 116 ILE A O 1
ATOM 924 N N . SER A 1 117 ? -7.199 -1.533 -3.326 1.00 83.00 117 SER A N 1
ATOM 925 C CA . SER A 1 117 ? -6.902 -0.181 -3.804 1.00 83.00 117 SER A CA 1
ATOM 926 C C . SER A 1 117 ? -5.467 0.240 -3.476 1.00 83.00 117 SER A C 1
ATOM 928 O O . SER A 1 117 ? -4.786 0.795 -4.341 1.00 83.00 117 SER A O 1
ATOM 930 N N . ASN A 1 118 ? -4.965 -0.150 -2.299 1.00 86.62 118 ASN A N 1
ATOM 931 C CA . ASN A 1 118 ? -3.565 0.007 -1.905 1.00 86.62 118 ASN A CA 1
ATOM 932 C C . ASN A 1 118 ? -2.601 -0.779 -2.821 1.00 86.62 118 ASN A C 1
ATOM 934 O O . ASN A 1 118 ? -1.534 -0.289 -3.187 1.00 86.62 118 ASN A O 1
ATOM 938 N N . GLY A 1 119 ? -2.977 -1.976 -3.277 1.00 87.19 119 GLY A N 1
ATOM 939 C CA . GLY A 1 119 ? -2.202 -2.699 -4.294 1.00 87.19 119 GLY A CA 1
ATOM 940 C C . GLY A 1 119 ? -2.246 -2.032 -5.669 1.00 87.19 119 GLY A C 1
ATOM 941 O O . GLY A 1 119 ? -1.222 -1.917 -6.346 1.00 87.19 119 GLY A O 1
ATOM 942 N N . VAL A 1 120 ? -3.421 -1.547 -6.075 1.00 84.88 120 VAL A N 1
ATOM 943 C CA . VAL A 1 120 ? -3.633 -0.875 -7.365 1.00 84.88 120 VAL A CA 1
ATOM 944 C C . VAL A 1 120 ? -2.826 0.416 -7.456 1.00 84.88 120 VAL A C 1
ATOM 946 O O . VAL A 1 120 ? -2.217 0.660 -8.495 1.00 84.88 120 VAL A O 1
ATOM 949 N N . ILE A 1 121 ? -2.757 1.228 -6.397 1.00 80.19 121 ILE A N 1
ATOM 950 C CA . ILE A 1 121 ? -1.966 2.466 -6.436 1.00 80.19 121 ILE A CA 1
ATOM 951 C C . ILE A 1 121 ? -0.472 2.177 -6.623 1.00 80.19 121 ILE A C 1
ATOM 953 O O . ILE A 1 121 ? 0.175 2.828 -7.444 1.00 80.19 121 ILE A O 1
ATOM 957 N N . VAL A 1 122 ? 0.067 1.145 -5.967 1.00 86.00 122 VAL A N 1
ATOM 958 C CA . VAL A 1 122 ? 1.465 0.727 -6.161 1.00 86.00 122 VAL A CA 1
ATOM 959 C C . VAL A 1 122 ? 1.684 0.163 -7.566 1.00 86.00 122 VAL A C 1
ATOM 961 O O . VAL A 1 122 ? 2.688 0.483 -8.210 1.00 86.00 122 VAL A O 1
ATOM 964 N N . TRP A 1 123 ? 0.730 -0.614 -8.083 1.00 87.44 123 TRP A N 1
ATOM 965 C CA . TRP A 1 123 ? 0.770 -1.095 -9.463 1.00 87.44 123 TRP A CA 1
ATOM 966 C C . TRP A 1 123 ? 0.794 0.056 -10.471 1.00 87.44 123 TRP A C 1
ATOM 968 O O . TRP A 1 123 ? 1.604 0.039 -11.395 1.00 87.44 123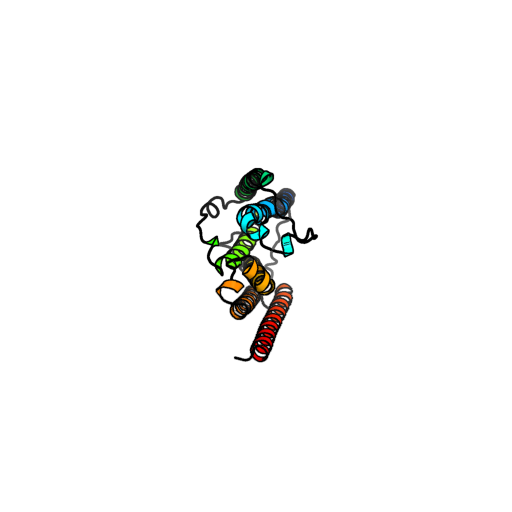 TRP A O 1
ATOM 978 N N . LEU A 1 124 ? -0.049 1.076 -10.279 1.00 80.75 124 LEU A N 1
ATOM 979 C CA . LEU A 1 124 ? -0.110 2.260 -11.137 1.00 80.75 124 LEU A CA 1
ATOM 980 C C . LEU A 1 124 ? 1.196 3.059 -11.084 1.00 80.75 124 LEU A C 1
ATOM 982 O O . LEU A 1 124 ? 1.679 3.496 -12.127 1.00 80.75 124 LEU A O 1
ATOM 986 N N . CYS A 1 125 ? 1.809 3.194 -9.905 1.00 81.00 125 CYS A N 1
ATOM 987 C CA . CYS A 1 125 ? 3.118 3.835 -9.759 1.00 81.00 125 CYS A CA 1
ATOM 988 C C . CYS A 1 125 ? 4.204 3.081 -10.534 1.00 81.00 125 CYS A C 1
ATOM 990 O O . CYS A 1 125 ? 4.993 3.686 -11.266 1.00 81.00 125 CYS A O 1
ATOM 992 N N . TRP A 1 126 ? 4.211 1.749 -10.430 1.00 84.88 126 TRP A N 1
ATOM 993 C CA . TRP A 1 126 ? 5.105 0.906 -11.217 1.00 84.88 126 TRP A CA 1
ATOM 994 C C . TRP A 1 126 ? 4.829 1.034 -12.723 1.00 84.88 126 TRP A C 1
ATOM 996 O O . TRP A 1 126 ? 5.767 1.212 -13.501 1.00 84.88 126 TRP A O 1
ATOM 1006 N N . ALA A 1 127 ? 3.561 0.988 -13.142 1.00 80.25 127 ALA A N 1
ATOM 1007 C CA . ALA A 1 127 ? 3.157 1.068 -14.544 1.00 80.25 127 ALA A CA 1
ATOM 1008 C C . ALA A 1 127 ? 3.552 2.414 -15.158 1.00 80.25 127 ALA A C 1
ATOM 1010 O O . ALA A 1 127 ? 4.039 2.465 -16.288 1.00 80.25 127 ALA A O 1
ATOM 1011 N N . LEU A 1 128 ? 3.428 3.494 -14.388 1.00 75.75 128 LEU A N 1
ATOM 1012 C CA . LEU A 1 128 ? 3.888 4.811 -14.785 1.00 75.75 128 LEU A CA 1
ATOM 1013 C C . LEU A 1 128 ? 5.414 4.835 -14.995 1.00 75.75 128 LEU A C 1
ATOM 1015 O O . LEU A 1 128 ? 5.883 5.338 -16.014 1.00 75.75 128 LEU A O 1
ATOM 1019 N N . GLY A 1 129 ? 6.197 4.243 -14.088 1.00 74.88 129 GLY A N 1
ATOM 1020 C CA . GLY A 1 129 ? 7.652 4.067 -14.264 1.00 74.88 129 GLY A CA 1
ATOM 1021 C C . GLY A 1 129 ? 8.017 3.201 -15.465 1.00 74.88 129 GLY A C 1
ATOM 1022 O O . GLY A 1 129 ? 9.015 3.426 -16.149 1.00 74.88 129 GLY A O 1
ATOM 1023 N N . TYR A 1 130 ? 7.198 2.197 -15.746 1.00 76.75 130 TYR A N 1
ATOM 1024 C CA . TYR A 1 130 ? 7.414 1.293 -16.861 1.00 76.75 130 TYR A CA 1
ATOM 1025 C C . TYR A 1 130 ? 7.184 1.989 -18.209 1.00 76.75 130 TYR A C 1
ATOM 1027 O O . TYR A 1 130 ? 8.030 1.893 -19.101 1.00 76.75 130 TYR A O 1
ATOM 1035 N N . ILE A 1 131 ? 6.074 2.720 -18.339 1.00 74.81 131 ILE A N 1
ATOM 1036 C CA . ILE A 1 131 ? 5.680 3.421 -19.569 1.00 74.81 131 ILE A CA 1
ATOM 1037 C C . ILE A 1 131 ? 6.601 4.614 -19.852 1.00 74.81 131 ILE A C 1
ATOM 1039 O O . ILE A 1 131 ? 6.977 4.821 -21.007 1.00 74.81 131 ILE A O 1
ATOM 1043 N N . SER A 1 132 ? 7.017 5.368 -18.826 1.00 68.62 132 SER A N 1
ATOM 1044 C CA . SER A 1 132 ? 7.920 6.521 -18.991 1.00 68.62 132 SER A CA 1
ATOM 1045 C C . SER A 1 132 ? 9.278 6.139 -19.594 1.00 68.62 132 SER A C 1
ATOM 1047 O O . SER A 1 132 ? 9.876 6.929 -20.317 1.00 68.62 132 SER A O 1
ATOM 1049 N N . ASN A 1 133 ? 9.719 4.893 -19.401 1.00 67.94 133 ASN A N 1
ATOM 1050 C CA . ASN A 1 133 ? 10.913 4.320 -20.029 1.00 67.94 133 ASN A CA 1
ATOM 1051 C C . ASN A 1 133 ? 10.707 3.900 -21.504 1.00 67.94 133 ASN A C 1
ATOM 1053 O O . ASN A 1 133 ? 11.503 3.134 -22.053 1.00 67.94 133 ASN A O 1
ATOM 1057 N N . GLY A 1 134 ? 9.625 4.350 -22.148 1.00 65.88 134 GLY A N 1
ATOM 1058 C CA . GLY A 1 134 ? 9.300 4.050 -23.545 1.00 65.88 134 GLY A CA 1
ATOM 1059 C C . GLY A 1 134 ? 8.835 2.611 -23.784 1.00 65.88 134 GLY A C 1
ATOM 1060 O O . GLY A 1 134 ? 8.837 2.146 -24.924 1.00 65.88 134 GLY A O 1
ATOM 1061 N N . ARG A 1 135 ? 8.462 1.881 -22.725 1.00 68.19 135 ARG A N 1
ATOM 1062 C CA . ARG A 1 135 ? 8.009 0.488 -22.824 1.00 68.19 135 ARG A CA 1
ATOM 1063 C C . ARG A 1 135 ? 6.499 0.434 -23.007 1.00 68.19 135 ARG A C 1
ATOM 1065 O O . ARG A 1 135 ? 5.752 1.162 -22.359 1.00 68.19 135 ARG A O 1
ATOM 1072 N N . ASN A 1 136 ? 6.039 -0.460 -23.875 1.00 67.31 136 ASN A N 1
ATOM 1073 C CA . ASN A 1 136 ? 4.615 -0.618 -24.135 1.00 67.31 136 ASN A CA 1
ATOM 1074 C C . ASN A 1 136 ? 4.015 -1.694 -23.221 1.00 67.31 136 ASN A C 1
ATOM 1076 O O . ASN A 1 136 ? 4.402 -2.859 -23.299 1.00 67.31 136 ASN A O 1
ATOM 1080 N N . LEU A 1 137 ? 3.056 -1.302 -22.379 1.00 68.44 137 LEU A N 1
ATOM 1081 C CA . LEU A 1 137 ? 2.382 -2.202 -21.439 1.00 68.44 137 LEU A CA 1
ATOM 1082 C C . LEU A 1 137 ? 1.507 -3.262 -22.142 1.00 68.44 137 LEU A C 1
ATOM 1084 O O . LEU A 1 137 ? 1.313 -4.340 -21.593 1.00 68.44 137 LEU A O 1
ATOM 1088 N N . LEU A 1 138 ? 0.995 -2.964 -23.345 1.00 60.69 138 LEU A N 1
ATOM 1089 C CA . LEU A 1 138 ? 0.016 -3.786 -24.075 1.00 60.69 138 LEU A CA 1
ATOM 1090 C C . LEU A 1 138 ? 0.631 -4.600 -25.230 1.00 60.69 138 LEU A C 1
ATOM 1092 O O . LEU A 1 138 ? 0.084 -5.632 -25.607 1.00 60.69 138 LEU A O 1
ATOM 1096 N N . LEU A 1 139 ? 1.752 -4.142 -25.800 1.00 55.78 139 LEU A N 1
ATOM 1097 C CA . LEU A 1 139 ? 2.394 -4.730 -26.990 1.00 55.78 139 LEU A CA 1
ATOM 1098 C C . LEU A 1 139 ? 3.762 -5.381 -26.705 1.00 55.78 139 LEU A C 1
ATOM 1100 O O . LEU A 1 139 ? 4.362 -5.973 -27.603 1.00 55.78 139 LEU A O 1
ATOM 1104 N N . GLY A 1 140 ? 4.279 -5.272 -25.478 1.00 52.97 140 GLY A N 1
ATOM 1105 C CA . GLY A 1 140 ? 5.571 -5.837 -25.092 1.00 52.97 140 GLY A CA 1
ATOM 1106 C C . GLY A 1 140 ? 5.530 -7.363 -25.003 1.00 52.97 140 GLY A C 1
ATOM 1107 O O . GLY A 1 140 ? 5.088 -7.921 -24.006 1.00 52.97 140 GLY A O 1
ATOM 1108 N N . ARG A 1 141 ? 6.064 -8.054 -26.017 1.00 44.12 141 ARG A N 1
ATOM 1109 C CA . ARG A 1 141 ? 6.232 -9.523 -26.060 1.00 44.12 141 ARG A CA 1
ATOM 1110 C C . ARG A 1 141 ? 7.197 -10.071 -24.988 1.00 44.12 141 ARG A C 1
ATOM 1112 O O . ARG A 1 141 ? 7.333 -11.282 -24.835 1.00 44.12 141 ARG A O 1
ATOM 1119 N N . GLU A 1 142 ? 7.810 -9.194 -24.198 1.00 51.50 142 GLU A N 1
ATOM 1120 C CA . GLU A 1 142 ? 8.604 -9.499 -23.007 1.00 51.50 142 GLU A CA 1
ATOM 1121 C C . GLU A 1 142 ? 7.827 -9.230 -21.703 1.00 51.50 142 GLU A C 1
ATOM 1123 O O . GLU A 1 142 ? 8.144 -8.347 -20.901 1.00 51.50 142 GLU A O 1
ATOM 1128 N N . ASN A 1 143 ? 6.823 -10.080 -21.460 1.00 53.94 143 ASN A N 1
ATOM 1129 C CA . ASN A 1 143 ? 5.999 -10.151 -20.240 1.00 53.94 143 ASN A CA 1
ATOM 1130 C C . ASN A 1 143 ? 6.804 -10.290 -18.926 1.00 53.94 143 ASN A C 1
ATOM 1132 O O . ASN A 1 143 ? 6.255 -10.136 -17.835 1.00 53.94 143 ASN A O 1
ATOM 1136 N N . ALA A 1 144 ? 8.115 -10.542 -19.006 1.00 57.06 144 ALA A N 1
ATOM 1137 C CA . ALA A 1 144 ? 8.990 -10.723 -17.854 1.00 57.06 144 ALA A CA 1
ATOM 1138 C C . ALA A 1 144 ? 9.111 -9.468 -16.975 1.00 57.06 144 ALA A C 1
ATOM 1140 O O . ALA A 1 144 ? 9.311 -9.601 -15.774 1.00 57.06 144 ALA A O 1
ATOM 1141 N N . SER A 1 145 ? 8.962 -8.250 -17.515 1.00 60.69 145 SER A N 1
ATOM 1142 C CA . SER A 1 145 ? 9.007 -7.038 -16.676 1.00 60.69 145 SER A CA 1
ATOM 1143 C C . SER A 1 145 ? 7.653 -6.669 -16.064 1.00 60.69 145 SER A C 1
ATOM 1145 O O . SER A 1 145 ? 7.638 -6.138 -14.957 1.00 60.69 145 SER A O 1
ATOM 1147 N N . ALA A 1 146 ? 6.538 -6.989 -16.733 1.00 66.19 146 ALA A N 1
ATOM 1148 C CA . ALA A 1 146 ? 5.184 -6.742 -16.224 1.00 66.19 146 ALA A CA 1
ATOM 1149 C C . ALA A 1 146 ? 4.857 -7.562 -14.967 1.00 66.19 146 ALA A C 1
ATOM 1151 O O . ALA A 1 146 ? 4.093 -7.112 -14.113 1.00 66.19 146 ALA A O 1
ATOM 1152 N N . SER A 1 147 ? 5.511 -8.717 -14.807 1.00 77.00 147 SER A N 1
ATOM 1153 C CA . SER A 1 147 ? 5.478 -9.528 -13.583 1.00 77.00 147 SER A CA 1
ATOM 1154 C C . SER A 1 147 ? 5.751 -8.721 -12.309 1.00 77.00 147 SER A C 1
ATOM 1156 O O . SER A 1 147 ? 5.096 -8.931 -11.291 1.00 77.00 147 SER A O 1
ATOM 1158 N N . LYS A 1 148 ? 6.680 -7.755 -12.368 1.00 84.31 148 LYS A N 1
ATOM 1159 C CA . LYS A 1 148 ? 7.100 -6.961 -11.207 1.00 84.31 148 LYS A CA 1
ATOM 1160 C C . LYS A 1 148 ? 5.999 -6.022 -10.725 1.00 84.31 148 LYS A C 1
ATOM 1162 O O . LYS A 1 148 ? 5.863 -5.838 -9.522 1.00 84.31 148 LYS A O 1
ATOM 1167 N N . GLY A 1 149 ? 5.192 -5.480 -11.638 1.00 87.31 149 GLY A N 1
ATOM 1168 C CA . GLY A 1 149 ? 4.023 -4.683 -11.271 1.00 87.31 149 GLY A CA 1
ATOM 1169 C C . GLY A 1 149 ? 3.022 -5.506 -10.473 1.00 87.31 149 GLY A C 1
ATOM 1170 O O . GLY A 1 149 ? 2.601 -5.096 -9.396 1.00 87.31 149 GLY A O 1
ATOM 1171 N N . TRP A 1 150 ? 2.693 -6.704 -10.963 1.00 90.19 150 TRP A N 1
ATOM 1172 C CA . TRP A 1 150 ? 1.774 -7.621 -10.282 1.00 90.19 150 TRP A CA 1
ATOM 1173 C C . TRP A 1 150 ? 2.314 -8.117 -8.942 1.00 90.19 150 TRP A C 1
ATOM 1175 O O . TRP A 1 150 ? 1.564 -8.175 -7.973 1.00 90.19 150 TRP A O 1
ATOM 1185 N N . LEU A 1 151 ? 3.610 -8.434 -8.866 1.00 92.25 151 LEU A N 1
ATOM 1186 C CA . LEU A 1 151 ? 4.287 -8.750 -7.607 1.00 92.25 151 LEU A CA 1
ATOM 1187 C C . LEU A 1 151 ? 4.072 -7.637 -6.574 1.00 92.25 151 LEU A C 1
ATOM 1189 O O . LEU A 1 151 ? 3.610 -7.918 -5.472 1.00 92.25 151 LEU A O 1
ATOM 1193 N N . LEU A 1 152 ? 4.385 -6.388 -6.934 1.00 91.88 152 LEU A N 1
ATOM 1194 C CA . LEU A 1 152 ? 4.239 -5.248 -6.030 1.00 91.88 152 LEU A CA 1
ATOM 1195 C C . LEU A 1 152 ? 2.778 -5.049 -5.612 1.00 91.88 152 LEU A C 1
ATOM 1197 O O . LEU A 1 152 ? 2.509 -4.904 -4.425 1.00 91.88 152 LEU A O 1
ATOM 1201 N N . ALA A 1 153 ? 1.840 -5.135 -6.559 1.00 93.06 153 ALA A N 1
ATOM 1202 C CA . ALA A 1 153 ? 0.411 -5.005 -6.286 1.00 93.06 153 ALA A CA 1
ATOM 1203 C C . ALA A 1 153 ? -0.072 -6.017 -5.238 1.00 93.06 153 ALA A C 1
ATOM 1205 O O . ALA A 1 153 ? -0.672 -5.641 -4.232 1.00 93.06 153 ALA A O 1
ATOM 1206 N N . PHE A 1 154 ? 0.229 -7.302 -5.447 1.00 95.38 154 PHE A N 1
ATOM 1207 C CA . PHE A 1 154 ? -0.207 -8.364 -4.547 1.00 95.38 154 PHE A CA 1
ATOM 1208 C C . PHE A 1 154 ? 0.500 -8.315 -3.190 1.00 95.38 154 PHE A C 1
ATOM 1210 O O . PHE A 1 154 ? -0.153 -8.530 -2.170 1.00 95.38 154 PHE A O 1
ATOM 1217 N N . CYS A 1 155 ? 1.799 -8.001 -3.149 1.00 94.81 155 CYS A N 1
ATOM 1218 C CA . CYS A 1 155 ? 2.515 -7.809 -1.886 1.00 94.81 155 CYS A CA 1
ATOM 1219 C C . CYS A 1 155 ? 1.904 -6.663 -1.070 1.00 94.81 155 CYS A C 1
ATOM 1221 O O . CYS A 1 155 ? 1.658 -6.838 0.122 1.00 94.81 155 CYS A O 1
ATOM 1223 N N . THR A 1 156 ? 1.614 -5.522 -1.704 1.00 94.69 156 THR A N 1
ATOM 1224 C CA . THR A 1 156 ? 1.007 -4.373 -1.023 1.00 94.69 156 THR A CA 1
ATOM 1225 C C . THR A 1 156 ? -0.412 -4.680 -0.547 1.00 94.69 156 THR A C 1
ATOM 1227 O O . THR A 1 156 ? -0.737 -4.394 0.602 1.00 94.69 156 THR A O 1
ATOM 1230 N N . THR A 1 157 ? -1.245 -5.327 -1.368 1.00 95.31 157 THR A N 1
ATOM 1231 C CA . THR A 1 157 ? -2.583 -5.761 -0.929 1.00 95.31 157 THR A CA 1
ATOM 1232 C C . THR A 1 157 ? -2.513 -6.740 0.240 1.00 95.31 157 THR A C 1
ATOM 1234 O O . THR A 1 157 ? -3.285 -6.610 1.190 1.00 95.31 157 THR A O 1
ATOM 1237 N N . GLY A 1 158 ? -1.584 -7.700 0.192 1.00 94.94 158 GLY A N 1
ATOM 1238 C CA . GLY A 1 158 ? -1.393 -8.674 1.261 1.00 94.94 158 GLY A CA 1
ATOM 1239 C C . GLY A 1 158 ? -0.958 -8.014 2.566 1.00 94.94 158 GLY A C 1
ATOM 1240 O O . GLY A 1 158 ? -1.638 -8.158 3.578 1.00 94.94 158 GLY A O 1
ATOM 1241 N N . ILE A 1 159 ? 0.126 -7.231 2.550 1.00 94.62 159 ILE A N 1
ATOM 1242 C CA . ILE A 1 159 ? 0.640 -6.603 3.776 1.00 94.62 159 ILE A CA 1
ATOM 1243 C C . ILE A 1 159 ? -0.360 -5.612 4.379 1.00 94.62 159 ILE A C 1
ATOM 1245 O O . ILE A 1 159 ? -0.494 -5.576 5.597 1.00 94.62 159 ILE A O 1
ATOM 1249 N N . HIS A 1 160 ? -1.114 -4.881 3.549 1.00 94.31 160 HIS A N 1
ATOM 1250 C CA . HIS A 1 160 ? -2.182 -3.999 4.018 1.00 94.31 160 HIS A CA 1
ATOM 1251 C C . HIS A 1 160 ? -3.293 -4.787 4.724 1.00 94.31 160 HIS A C 1
ATOM 1253 O O . HIS A 1 160 ? -3.706 -4.441 5.829 1.00 94.31 160 HIS A O 1
ATOM 1259 N N . ALA A 1 161 ? -3.742 -5.900 4.130 1.00 94.00 161 ALA A N 1
ATOM 1260 C CA . ALA A 1 161 ? -4.731 -6.767 4.762 1.00 94.00 161 ALA A CA 1
ATOM 1261 C C . ALA A 1 161 ? -4.208 -7.380 6.070 1.00 94.00 161 ALA A C 1
ATOM 1263 O O . ALA A 1 161 ? -4.931 -7.405 7.063 1.00 94.00 161 ALA A O 1
ATOM 1264 N N . LEU A 1 162 ? -2.956 -7.844 6.101 1.00 93.12 162 LEU A N 1
ATOM 1265 C CA . LEU A 1 162 ? -2.364 -8.385 7.323 1.00 93.12 162 LEU A CA 1
ATOM 1266 C C . LEU A 1 162 ? -2.213 -7.315 8.416 1.00 93.12 162 LEU A C 1
ATOM 1268 O O . LEU A 1 162 ? -2.454 -7.622 9.579 1.00 93.12 162 LEU A O 1
ATOM 1272 N N . GLY A 1 163 ? -1.870 -6.077 8.049 1.00 90.94 163 GLY A N 1
ATOM 1273 C CA . GLY A 1 163 ? -1.867 -4.934 8.965 1.00 90.94 163 GLY A CA 1
ATOM 1274 C C . GLY A 1 163 ? -3.236 -4.733 9.613 1.00 90.94 163 GLY A C 1
ATOM 1275 O O . GLY A 1 163 ? -3.339 -4.743 10.834 1.00 90.94 163 GLY A O 1
ATOM 1276 N N . ALA A 1 164 ? -4.308 -4.723 8.814 1.00 90.75 164 ALA A N 1
ATOM 1277 C CA . ALA A 1 164 ? -5.675 -4.652 9.339 1.00 90.75 164 ALA A CA 1
ATOM 1278 C C . ALA A 1 164 ? -6.023 -5.828 10.277 1.00 90.75 164 ALA A C 1
ATOM 1280 O O . ALA A 1 164 ? -6.755 -5.658 11.247 1.00 90.75 164 ALA A O 1
ATOM 1281 N N . ALA A 1 165 ? -5.500 -7.035 10.020 1.00 91.75 165 ALA A N 1
ATOM 1282 C CA . ALA A 1 165 ? -5.660 -8.171 10.933 1.00 91.75 165 ALA A CA 1
ATOM 1283 C C . ALA A 1 165 ? -4.920 -7.974 12.265 1.00 91.75 165 ALA A C 1
ATOM 1285 O O . ALA A 1 165 ? -5.464 -8.337 13.308 1.00 91.75 165 ALA A O 1
ATOM 1286 N N . ALA A 1 166 ? -3.709 -7.410 12.237 1.00 89.50 166 ALA A N 1
ATOM 1287 C CA . ALA A 1 166 ? -2.938 -7.087 13.438 1.00 89.50 166 ALA A CA 1
ATOM 1288 C C . ALA A 1 166 ? -3.588 -5.963 14.267 1.00 89.50 166 ALA A C 1
ATOM 1290 O O . ALA A 1 166 ? -3.446 -5.935 15.489 1.00 89.50 166 ALA A O 1
ATOM 1291 N N . ASP A 1 167 ? -4.349 -5.088 13.609 1.00 88.31 167 ASP A N 1
ATOM 1292 C CA . ASP A 1 167 ? -4.947 -3.896 14.210 1.00 88.31 167 ASP A CA 1
ATOM 1293 C C . ASP A 1 167 ? -6.424 -4.057 14.587 1.00 88.31 167 ASP A C 1
ATOM 1295 O O . ASP A 1 167 ? -7.045 -3.100 15.048 1.00 88.31 167 ASP A O 1
ATOM 1299 N N . ILE A 1 168 ? -6.983 -5.271 14.485 1.00 90.19 168 ILE A N 1
ATOM 1300 C CA . ILE A 1 168 ? -8.422 -5.509 14.671 1.00 90.19 168 ILE A CA 1
ATOM 1301 C C . ILE A 1 168 ? -8.982 -4.948 15.985 1.00 90.19 168 ILE A C 1
ATOM 1303 O O . ILE A 1 168 ? -10.080 -4.400 15.982 1.00 90.19 168 ILE A O 1
ATOM 1307 N N . GLU A 1 169 ? -8.269 -5.073 17.107 1.00 86.19 169 GLU A N 1
ATOM 1308 C CA . GLU A 1 169 ? -8.752 -4.587 18.405 1.00 86.19 169 GLU A CA 1
ATOM 1309 C C . GLU A 1 169 ? -8.854 -3.057 18.412 1.00 86.19 169 GLU A C 1
ATOM 1311 O O . GLU A 1 169 ? -9.903 -2.503 18.744 1.00 86.19 169 GLU A O 1
ATOM 1316 N N . ALA A 1 170 ? -7.795 -2.380 17.960 1.00 82.56 170 ALA A N 1
ATOM 1317 C CA . ALA A 1 170 ? -7.756 -0.925 17.861 1.00 82.56 170 ALA A CA 1
ATOM 1318 C C . ALA A 1 170 ? -8.812 -0.402 16.872 1.00 82.56 170 ALA A C 1
ATOM 1320 O O . ALA A 1 170 ? -9.554 0.529 17.196 1.00 82.56 170 ALA A O 1
ATOM 1321 N N . ASP A 1 171 ? -8.937 -1.047 15.712 1.00 87.50 171 ASP A N 1
ATOM 1322 C CA . ASP A 1 171 ? -9.930 -0.722 14.687 1.00 87.50 171 ASP A CA 1
ATOM 1323 C C . ASP A 1 171 ? -11.363 -0.916 15.192 1.00 87.50 171 ASP A C 1
ATOM 1325 O O . ASP A 1 171 ? -12.234 -0.081 14.937 1.00 87.50 171 ASP A O 1
ATOM 1329 N N . THR A 1 172 ? -11.614 -1.988 15.949 1.00 87.06 172 THR A N 1
ATOM 1330 C CA . THR A 1 172 ? -12.933 -2.273 16.531 1.00 87.06 172 THR A CA 1
ATOM 1331 C C . THR A 1 172 ? -13.315 -1.204 17.551 1.00 87.06 172 THR A C 1
ATOM 1333 O O . THR A 1 172 ? -14.430 -0.683 17.496 1.00 87.06 172 THR A O 1
ATOM 1336 N N . ILE A 1 173 ? -12.391 -0.824 18.442 1.00 84.31 173 ILE A N 1
ATOM 1337 C CA . ILE A 1 173 ? -12.608 0.237 19.441 1.00 84.31 173 ILE A CA 1
ATOM 1338 C C . ILE A 1 173 ? -12.861 1.590 18.758 1.00 84.31 173 ILE A C 1
ATOM 1340 O O . ILE A 1 173 ? -13.739 2.346 19.178 1.00 84.31 173 ILE A O 1
ATOM 1344 N N . ALA A 1 174 ? -12.139 1.887 17.675 1.00 79.12 174 ALA A N 1
ATOM 1345 C CA . ALA A 1 174 ? -12.317 3.113 16.899 1.00 79.12 174 ALA A CA 1
ATOM 1346 C C . ALA A 1 174 ? -13.593 3.114 16.025 1.00 79.12 174 ALA A C 1
ATOM 1348 O O . ALA A 1 174 ? -14.005 4.169 15.525 1.00 79.12 174 ALA A O 1
ATOM 1349 N N . GLY A 1 175 ? -14.253 1.960 15.868 1.00 83.44 175 GLY A N 1
ATOM 1350 C CA . GLY A 1 175 ? -15.435 1.784 15.023 1.00 83.44 175 GLY A CA 1
ATOM 1351 C C . GLY A 1 175 ? -15.121 1.783 13.523 1.00 83.44 175 GLY A C 1
ATOM 1352 O O . GLY A 1 175 ? -15.969 2.188 12.722 1.00 83.44 175 GLY A O 1
ATOM 1353 N N . GLN A 1 176 ? -13.910 1.370 13.144 1.00 82.38 176 GLN A N 1
ATOM 1354 C CA . GLN A 1 176 ? -13.469 1.265 11.754 1.00 82.38 176 GLN A CA 1
ATOM 1355 C C . GLN A 1 176 ? -14.076 0.049 11.059 1.00 82.38 176 GLN A C 1
ATOM 1357 O O . GLN A 1 176 ? -14.304 -0.993 11.669 1.00 82.38 176 GLN A O 1
ATOM 1362 N N . ARG A 1 177 ? -14.316 0.169 9.748 1.00 85.81 177 ARG A N 1
ATOM 1363 C CA . ARG A 1 177 ? -14.837 -0.923 8.905 1.00 85.81 177 ARG A CA 1
ATOM 1364 C C . ARG A 1 177 ? -13.765 -1.453 7.953 1.00 85.81 177 ARG A C 1
ATOM 1366 O O . ARG A 1 177 ? -13.874 -1.305 6.738 1.00 85.81 177 ARG A O 1
ATOM 1373 N N . THR A 1 178 ? -12.752 -2.087 8.521 1.00 88.31 178 THR A N 1
ATOM 1374 C CA . THR A 1 178 ? -11.658 -2.768 7.813 1.00 88.31 178 THR A CA 1
ATOM 1375 C C . THR A 1 178 ? -12.014 -4.207 7.414 1.00 88.31 178 THR A C 1
ATOM 1377 O O . THR A 1 178 ? -13.020 -4.777 7.846 1.00 88.31 178 THR A O 1
ATOM 1380 N N . ILE A 1 179 ? -11.181 -4.833 6.573 1.00 92.06 179 ILE A N 1
ATOM 1381 C CA . ILE A 1 179 ? -11.318 -6.256 6.212 1.00 92.06 179 ILE A CA 1
ATOM 1382 C C . ILE A 1 179 ? -11.376 -7.173 7.441 1.00 92.06 179 ILE A C 1
ATOM 1384 O O . ILE A 1 179 ? -12.222 -8.067 7.486 1.00 92.06 179 ILE A O 1
ATOM 1388 N N . ALA A 1 180 ? -10.572 -6.894 8.468 1.00 91.50 180 ALA A N 1
ATOM 1389 C CA . ALA A 1 180 ? -10.511 -7.703 9.678 1.00 91.50 180 ALA A CA 1
ATOM 1390 C C . ALA A 1 180 ? -11.725 -7.515 10.587 1.00 91.50 180 ALA A C 1
ATOM 1392 O O . ALA A 1 180 ? -12.258 -8.500 11.091 1.00 91.50 180 ALA A O 1
ATOM 1393 N N . THR A 1 181 ? -12.201 -6.284 10.762 1.00 90.62 181 THR A N 1
ATOM 1394 C CA . THR A 1 181 ? -13.378 -5.997 11.602 1.00 90.62 181 THR A CA 1
ATOM 1395 C C . THR A 1 181 ? -14.681 -6.503 10.981 1.00 90.62 181 THR A C 1
ATOM 1397 O O . THR A 1 181 ? -15.584 -6.912 11.706 1.00 90.62 181 THR A O 1
ATOM 1400 N N . VAL A 1 182 ? -14.788 -6.524 9.646 1.00 92.38 182 VAL A N 1
ATOM 1401 C CA . VAL A 1 182 ? -16.011 -6.972 8.953 1.00 92.38 182 VAL A CA 1
ATOM 1402 C C . VAL A 1 182 ? -16.009 -8.470 8.638 1.00 92.38 182 VAL A C 1
ATOM 1404 O O . VAL A 1 182 ? -17.043 -9.116 8.785 1.00 92.38 182 VAL A O 1
ATOM 1407 N N . LEU A 1 183 ? -14.885 -9.026 8.171 1.00 92.00 183 LEU A N 1
ATOM 1408 C CA . LEU A 1 183 ? -14.794 -10.427 7.721 1.00 92.00 183 LEU A CA 1
ATOM 1409 C C . LEU A 1 183 ? -14.031 -11.331 8.700 1.00 92.00 183 LEU A C 1
ATOM 1411 O O . LEU A 1 183 ? -13.958 -12.544 8.499 1.00 92.00 183 LEU A O 1
ATOM 1415 N N . GLY A 1 184 ? -13.478 -10.759 9.767 1.00 91.06 184 GLY A N 1
ATOM 1416 C CA . GLY A 1 184 ? -12.721 -11.471 10.785 1.00 91.06 184 GLY A CA 1
ATOM 1417 C C . GLY A 1 184 ? -11.235 -11.617 10.453 1.00 91.06 184 GLY A C 1
ATOM 1418 O O . GLY A 1 184 ? -10.793 -11.579 9.298 1.00 91.06 184 GLY A O 1
ATOM 141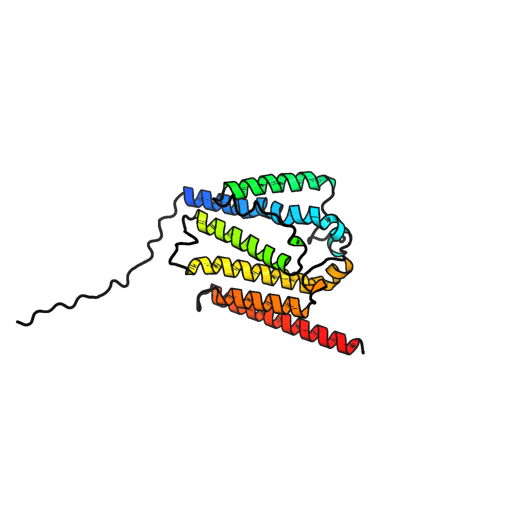9 N N . VAL A 1 185 ? -10.447 -11.847 11.505 1.00 92.69 185 VAL A N 1
ATOM 1420 C CA . VAL A 1 185 ? -8.985 -11.990 11.414 1.00 92.69 185 VAL A CA 1
ATOM 1421 C C . VAL A 1 185 ? -8.587 -13.205 10.570 1.00 92.69 185 VAL A C 1
ATOM 1423 O O . VAL A 1 185 ? -7.691 -13.090 9.743 1.00 92.69 185 VAL A O 1
ATOM 1426 N N . ARG A 1 186 ? -9.279 -14.351 10.714 1.00 90.38 186 ARG A N 1
ATOM 1427 C CA . ARG A 1 186 ? -8.961 -15.598 9.978 1.00 90.38 186 ARG A CA 1
ATOM 1428 C C . ARG A 1 186 ? -9.088 -15.438 8.466 1.00 90.38 186 ARG A C 1
ATOM 1430 O O . ARG A 1 186 ? -8.205 -15.846 7.713 1.00 90.38 186 ARG A O 1
ATOM 1437 N N . PHE A 1 187 ? -10.194 -14.842 8.020 1.00 93.38 187 PHE A N 1
ATOM 1438 C CA . PHE A 1 187 ? -10.397 -14.576 6.600 1.00 93.38 187 PHE A CA 1
ATOM 1439 C C . PHE A 1 187 ? -9.327 -13.613 6.085 1.00 93.38 187 PHE A C 1
ATOM 1441 O O . PHE A 1 187 ? -8.728 -13.846 5.039 1.00 93.38 187 PHE A O 1
ATOM 1448 N N . THR A 1 188 ? -9.053 -12.559 6.851 1.00 94.00 188 THR A N 1
ATOM 1449 C CA . THR A 1 188 ? -8.103 -11.511 6.476 1.00 94.00 188 THR A CA 1
ATOM 1450 C C . THR A 1 188 ? -6.669 -12.028 6.348 1.00 94.00 188 THR A C 1
ATOM 1452 O O . THR A 1 188 ? -5.998 -11.741 5.355 1.00 94.00 188 THR A O 1
ATOM 1455 N N . SER A 1 189 ? -6.198 -12.830 7.304 1.00 93.19 189 SER A N 1
ATOM 1456 C CA . SER A 1 189 ? -4.860 -13.431 7.255 1.00 93.19 189 SER A CA 1
ATOM 1457 C C . SER A 1 189 ? -4.732 -14.434 6.103 1.00 93.19 189 SER A C 1
ATOM 1459 O O . SER A 1 189 ? -3.749 -14.406 5.358 1.00 93.19 189 SER A O 1
ATOM 1461 N N . THR A 1 190 ? -5.770 -15.241 5.865 1.00 93.50 190 THR A N 1
ATOM 1462 C CA . THR A 1 190 ? -5.831 -16.150 4.710 1.00 93.50 190 THR A CA 1
ATOM 1463 C C . 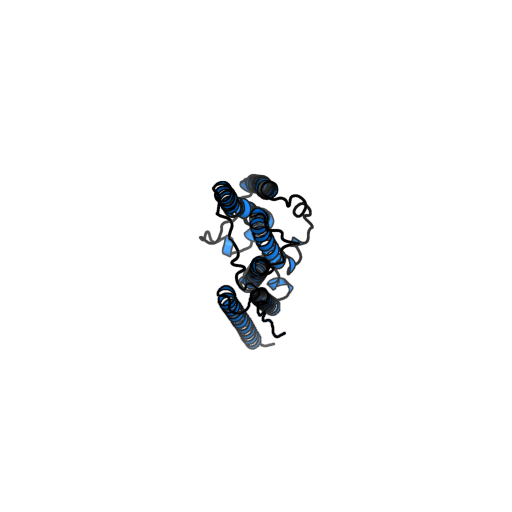THR A 1 190 ? -5.797 -15.382 3.389 1.00 93.50 190 THR A C 1
ATOM 1465 O O . THR A 1 190 ? -5.036 -15.736 2.487 1.00 93.50 190 THR A O 1
ATOM 1468 N N . PHE A 1 191 ? -6.571 -14.301 3.274 1.00 95.06 191 PHE A N 1
ATOM 1469 C CA . PHE A 1 191 ? -6.565 -13.422 2.107 1.00 95.06 191 PHE A CA 1
ATOM 1470 C C . PHE A 1 191 ? -5.169 -12.836 1.851 1.00 95.06 191 PHE A C 1
ATOM 1472 O O . PHE A 1 191 ? -4.693 -12.870 0.713 1.00 95.06 191 PHE A O 1
ATOM 1479 N N . SER A 1 192 ? -4.473 -12.388 2.902 1.00 95.12 192 SER A N 1
ATOM 1480 C CA . SER A 1 192 ? -3.080 -11.940 2.792 1.00 95.12 192 SER A CA 1
ATOM 1481 C C . SER A 1 192 ? -2.157 -13.044 2.265 1.00 95.12 192 SER A C 1
ATOM 1483 O O . SER A 1 192 ? -1.414 -12.836 1.301 1.00 95.12 192 SER A O 1
ATOM 1485 N N . SER A 1 193 ? -2.251 -14.252 2.827 1.00 94.31 193 SER A N 1
ATOM 1486 C CA . SER A 1 193 ? -1.475 -15.412 2.370 1.00 94.31 193 SER A CA 1
ATOM 1487 C C . SER A 1 193 ? -1.723 -15.742 0.897 1.00 94.31 193 SER A C 1
ATOM 1489 O O . SER A 1 193 ? -0.775 -16.000 0.151 1.00 94.31 193 SER A O 1
ATOM 1491 N N . VAL A 1 194 ? -2.980 -15.695 0.447 1.00 95.94 194 VAL A N 1
ATOM 1492 C CA . VAL A 1 194 ? -3.336 -15.896 -0.966 1.00 95.94 194 VAL A CA 1
ATOM 1493 C C . VAL A 1 194 ? -2.695 -14.823 -1.845 1.00 95.94 194 VAL A C 1
ATOM 1495 O O . VAL A 1 194 ? -2.117 -15.163 -2.879 1.00 95.94 194 VAL A O 1
ATOM 1498 N N . CYS A 1 195 ? -2.719 -13.555 -1.427 1.00 96.12 195 CYS A N 1
ATOM 1499 C CA . CYS A 1 195 ? -2.063 -12.473 -2.160 1.00 96.12 195 CYS A CA 1
ATOM 1500 C C . CYS A 1 195 ? -0.562 -12.742 -2.332 1.00 96.12 195 CYS A C 1
ATOM 1502 O O . CYS A 1 195 ? -0.060 -12.675 -3.451 1.00 96.12 195 CYS A O 1
ATOM 1504 N N . TYR A 1 196 ? 0.152 -13.156 -1.283 1.00 95.31 196 TYR A N 1
ATOM 1505 C CA . TYR A 1 196 ? 1.581 -13.475 -1.399 1.00 95.31 196 TYR A CA 1
ATOM 1506 C C . TYR A 1 196 ? 1.872 -14.697 -2.286 1.00 95.31 196 TYR A C 1
ATOM 1508 O O . TYR A 1 196 ? 2.891 -14.728 -2.979 1.00 95.31 196 TYR A O 1
ATOM 1516 N N . ILE A 1 197 ? 0.969 -15.681 -2.340 1.00 94.62 197 ILE A N 1
ATOM 1517 C CA . ILE A 1 197 ? 1.076 -16.797 -3.294 1.00 94.62 197 ILE A CA 1
ATOM 1518 C C . ILE A 1 197 ? 0.904 -16.296 -4.736 1.00 94.62 197 ILE A C 1
ATOM 1520 O O . ILE A 1 197 ? 1.651 -16.720 -5.621 1.00 94.62 197 ILE A O 1
ATOM 1524 N N . LEU A 1 198 ? -0.051 -15.397 -4.989 1.00 94.50 198 LEU A N 1
ATOM 1525 C CA . LEU A 1 198 ? -0.239 -14.775 -6.306 1.00 94.50 198 LEU A CA 1
ATOM 1526 C C . LEU A 1 198 ? 0.972 -13.919 -6.700 1.00 94.50 198 LEU A C 1
ATOM 1528 O O . LEU A 1 198 ? 1.427 -13.993 -7.842 1.00 94.50 198 LEU A O 1
ATOM 1532 N N . ALA A 1 199 ? 1.541 -13.187 -5.742 1.00 92.69 199 ALA A N 1
ATOM 1533 C CA . ALA A 1 199 ? 2.759 -12.402 -5.909 1.00 92.69 199 ALA A CA 1
ATOM 1534 C C . ALA A 1 199 ? 3.947 -13.296 -6.309 1.00 92.69 199 ALA A C 1
ATOM 1536 O O . ALA A 1 199 ? 4.641 -13.021 -7.282 1.00 92.69 199 ALA A O 1
ATOM 1537 N N . MET A 1 200 ? 4.131 -14.428 -5.627 1.00 91.12 200 MET A N 1
ATOM 1538 C CA . MET A 1 200 ? 5.156 -15.418 -5.973 1.00 91.12 200 MET A CA 1
ATOM 1539 C C . MET A 1 200 ? 4.943 -16.021 -7.369 1.00 91.12 200 MET A C 1
ATOM 1541 O O . MET A 1 200 ? 5.909 -16.223 -8.103 1.00 91.12 200 MET A O 1
ATOM 1545 N N . LYS A 1 201 ? 3.692 -16.316 -7.744 1.00 90.75 201 LYS A N 1
ATOM 1546 C CA . LYS A 1 201 ? 3.351 -16.904 -9.051 1.00 90.75 201 LYS A CA 1
ATOM 1547 C C . LYS A 1 201 ? 3.489 -15.930 -10.219 1.00 90.75 201 LYS A C 1
ATOM 1549 O O . LYS A 1 201 ? 3.608 -16.389 -11.352 1.00 90.75 201 LYS A O 1
ATOM 1554 N N . SER A 1 202 ? 3.450 -14.621 -9.974 1.00 88.38 202 SER A N 1
ATOM 1555 C CA . SER A 1 202 ? 3.574 -13.629 -11.045 1.00 88.38 202 SER A CA 1
ATOM 1556 C C . SER A 1 202 ? 5.004 -13.523 -11.582 1.00 88.38 202 SER A C 1
ATOM 1558 O O . SER A 1 202 ? 5.184 -13.088 -12.717 1.00 88.38 202 SER A O 1
ATOM 1560 N N . VAL A 1 203 ? 6.007 -13.949 -10.804 1.00 87.81 203 VAL A N 1
ATOM 1561 C CA . VAL A 1 203 ? 7.440 -13.806 -11.099 1.00 87.81 203 VAL A CA 1
ATOM 1562 C C . VAL A 1 203 ? 8.034 -15.089 -11.685 1.00 87.81 203 VAL A C 1
ATOM 1564 O O . VAL A 1 203 ? 7.662 -16.201 -11.319 1.00 87.81 203 VAL A O 1
ATOM 1567 N N . GLU A 1 204 ? 9.019 -14.932 -12.572 1.00 85.75 204 GLU A N 1
ATOM 1568 C CA . GLU A 1 204 ? 9.751 -16.044 -13.178 1.00 85.75 204 GLU A CA 1
ATOM 1569 C C . GLU A 1 204 ? 10.448 -16.935 -12.136 1.00 85.75 204 GLU A C 1
ATOM 1571 O O . GLU A 1 204 ? 11.217 -16.475 -11.280 1.00 85.75 204 GLU A O 1
ATOM 1576 N N . HIS A 1 205 ? 10.199 -18.238 -12.262 1.00 80.12 205 HIS A N 1
ATOM 1577 C CA . HIS A 1 205 ? 10.751 -19.279 -11.408 1.00 80.12 205 HIS A CA 1
ATOM 1578 C C . HIS A 1 205 ? 12.287 -19.317 -11.521 1.00 80.12 205 HIS A C 1
ATOM 1580 O O . HIS A 1 205 ? 12.824 -19.333 -12.624 1.00 80.12 205 HIS A O 1
ATOM 1586 N N . ARG A 1 206 ? 12.996 -19.393 -10.383 1.00 80.62 206 ARG A N 1
ATOM 1587 C CA . ARG A 1 206 ? 14.477 -19.325 -10.243 1.00 80.62 206 ARG A CA 1
ATOM 1588 C C . ARG A 1 206 ? 15.120 -17.937 -10.352 1.00 80.62 206 ARG A C 1
ATOM 1590 O O . ARG A 1 206 ? 16.340 -17.839 -10.240 1.00 80.62 206 ARG A O 1
ATOM 1597 N N . SER A 1 207 ? 14.346 -16.866 -10.503 1.00 84.81 207 SER A N 1
ATOM 1598 C CA . SER A 1 207 ? 14.889 -15.517 -10.308 1.00 84.81 207 SER A CA 1
ATOM 1599 C C . SER A 1 207 ? 15.173 -15.245 -8.823 1.00 84.81 207 SER A C 1
ATOM 1601 O O . SER A 1 207 ? 14.527 -15.808 -7.938 1.00 84.81 207 SER A O 1
ATOM 1603 N N . ILE A 1 208 ? 16.104 -14.332 -8.526 1.00 86.12 208 ILE A N 1
ATOM 1604 C CA . ILE A 1 208 ? 16.348 -13.893 -7.142 1.00 86.12 208 ILE A CA 1
ATOM 1605 C C . ILE A 1 208 ? 15.084 -13.300 -6.497 1.00 86.12 208 ILE A C 1
ATOM 1607 O O . ILE A 1 208 ? 14.806 -13.523 -5.323 1.00 86.12 208 ILE A O 1
ATOM 1611 N N . VAL A 1 209 ? 14.262 -12.615 -7.296 1.00 86.06 209 VAL A N 1
ATOM 1612 C CA . VAL A 1 209 ? 12.975 -12.048 -6.873 1.00 86.06 209 VAL A CA 1
ATOM 1613 C C . VAL A 1 209 ? 11.998 -13.151 -6.466 1.00 86.06 209 VAL A C 1
ATOM 1615 O O . VAL A 1 209 ? 11.293 -13.013 -5.467 1.00 86.06 209 VAL A O 1
ATOM 1618 N N . TRP A 1 210 ? 11.983 -14.270 -7.191 1.00 89.81 210 TRP A N 1
ATOM 1619 C CA . TRP A 1 210 ? 11.162 -15.424 -6.835 1.00 89.81 210 TRP A CA 1
ATOM 1620 C C . TRP A 1 210 ? 11.577 -16.029 -5.489 1.00 89.81 210 TRP A C 1
ATOM 1622 O O . TRP A 1 210 ? 10.704 -16.323 -4.680 1.00 89.81 210 TRP A O 1
ATOM 1632 N N . ILE A 1 211 ? 12.881 -16.127 -5.192 1.00 88.38 211 ILE A N 1
ATOM 1633 C CA . ILE A 1 211 ? 13.374 -16.623 -3.890 1.00 88.38 211 ILE A CA 1
ATOM 1634 C C . ILE A 1 211 ? 12.827 -15.767 -2.738 1.00 88.38 211 ILE A C 1
ATOM 1636 O O . ILE A 1 211 ? 12.274 -16.302 -1.775 1.00 88.38 211 ILE A O 1
ATOM 1640 N N . TYR A 1 212 ? 12.908 -14.438 -2.857 1.00 89.38 212 TYR A N 1
ATOM 1641 C CA . TYR A 1 212 ? 12.328 -13.528 -1.862 1.00 89.38 212 TYR A CA 1
ATOM 1642 C C . TYR A 1 212 ? 10.803 -13.645 -1.772 1.00 89.38 212 TYR A C 1
ATOM 1644 O O . TYR A 1 212 ? 10.240 -13.576 -0.681 1.00 89.38 212 TYR A O 1
ATOM 1652 N N . SER A 1 213 ? 10.129 -13.872 -2.899 1.00 89.19 213 SER A N 1
ATOM 1653 C CA . SER A 1 213 ? 8.670 -14.017 -2.935 1.00 89.19 213 SER A CA 1
ATOM 1654 C C . SER A 1 213 ? 8.203 -15.313 -2.264 1.00 89.19 213 SER A C 1
ATOM 1656 O O . SER A 1 213 ? 7.194 -15.309 -1.560 1.00 89.19 213 SER A O 1
ATOM 1658 N N . VAL A 1 214 ? 8.959 -16.408 -2.414 1.00 91.56 214 VAL A N 1
ATOM 1659 C CA . VAL A 1 214 ? 8.729 -17.663 -1.679 1.00 91.56 214 VAL A CA 1
ATOM 1660 C C . VAL A 1 214 ? 8.869 -17.427 -0.180 1.00 91.56 214 VAL A C 1
ATOM 1662 O O . VAL A 1 214 ? 7.996 -17.841 0.581 1.00 91.56 214 VAL A O 1
ATOM 1665 N N . LEU A 1 215 ? 9.935 -16.745 0.250 1.00 92.94 215 LEU A N 1
ATOM 1666 C CA . LEU A 1 215 ? 10.140 -16.423 1.662 1.00 92.94 215 LEU A CA 1
ATOM 1667 C C . LEU A 1 215 ? 8.976 -15.591 2.218 1.00 92.94 215 LEU A C 1
ATOM 1669 O O . LEU A 1 215 ? 8.424 -15.940 3.259 1.00 92.94 215 LEU A O 1
ATOM 1673 N N . GLY A 1 216 ? 8.551 -14.552 1.493 1.00 89.75 216 GLY A N 1
ATOM 1674 C CA . GLY A 1 216 ? 7.390 -13.741 1.863 1.00 89.75 216 GLY A CA 1
ATOM 1675 C C . GLY A 1 216 ? 6.115 -14.575 2.007 1.00 89.75 216 GLY A C 1
ATOM 1676 O O . GLY A 1 216 ? 5.436 -14.488 3.029 1.00 89.75 216 GLY A O 1
ATOM 1677 N N . ALA A 1 217 ? 5.827 -15.452 1.041 1.00 91.94 217 ALA A N 1
ATOM 1678 C CA . ALA A 1 217 ? 4.672 -16.347 1.111 1.00 91.94 217 ALA A CA 1
ATOM 1679 C C . ALA A 1 217 ? 4.735 -17.305 2.310 1.00 91.94 217 ALA A C 1
ATOM 1681 O O . ALA A 1 217 ? 3.716 -17.534 2.960 1.00 91.94 217 ALA A O 1
ATOM 1682 N N . ARG A 1 218 ? 5.920 -17.829 2.647 1.00 92.62 218 ARG A N 1
ATOM 1683 C CA . ARG A 1 218 ? 6.100 -18.685 3.829 1.00 92.62 218 ARG A CA 1
ATOM 1684 C C . ARG A 1 218 ? 5.883 -17.933 5.132 1.00 92.62 218 ARG A C 1
ATOM 1686 O O . ARG A 1 218 ? 5.197 -18.454 6.003 1.00 92.62 218 ARG A O 1
ATOM 1693 N N . ILE A 1 219 ? 6.411 -16.717 5.252 1.00 91.94 219 ILE A N 1
ATOM 1694 C CA . ILE A 1 219 ? 6.198 -15.876 6.436 1.00 91.94 219 ILE A CA 1
ATOM 1695 C C . ILE A 1 219 ? 4.699 -15.628 6.641 1.00 91.94 219 ILE A C 1
ATOM 1697 O O . ILE A 1 219 ? 4.186 -15.872 7.729 1.00 91.94 219 ILE A O 1
ATOM 1701 N N . HIS A 1 220 ? 3.978 -15.225 5.592 1.00 91.44 220 HIS A N 1
ATOM 1702 C CA . HIS A 1 220 ? 2.538 -14.952 5.681 1.00 91.44 220 HIS A CA 1
ATOM 1703 C C . HIS A 1 220 ? 1.708 -16.192 6.021 1.00 91.44 220 HIS A C 1
ATOM 1705 O O . HIS A 1 220 ? 0.793 -16.104 6.841 1.00 91.44 220 HIS A O 1
ATOM 1711 N N . GLN A 1 221 ? 2.068 -17.358 5.477 1.00 90.50 221 GLN A N 1
ATOM 1712 C CA . GLN A 1 221 ? 1.452 -18.631 5.862 1.00 90.50 221 GLN A CA 1
ATOM 1713 C C . GLN A 1 221 ? 1.658 -18.928 7.350 1.00 90.50 221 GLN A C 1
ATOM 1715 O O . GLN A 1 221 ? 0.694 -19.231 8.049 1.00 90.50 221 GLN A O 1
ATOM 1720 N N . THR A 1 222 ? 2.888 -18.796 7.854 1.00 90.62 222 THR A N 1
ATOM 1721 C CA . THR A 1 222 ? 3.191 -19.026 9.273 1.00 90.62 222 THR A CA 1
ATOM 1722 C C . THR A 1 222 ? 2.436 -18.053 10.176 1.00 90.62 222 THR A C 1
ATOM 1724 O O . THR A 1 222 ? 1.878 -18.471 11.187 1.00 90.62 222 THR A O 1
ATOM 1727 N N . LEU A 1 223 ? 2.361 -16.773 9.800 1.00 89.12 223 LEU A N 1
ATOM 1728 C CA . LEU A 1 223 ? 1.593 -15.769 10.543 1.00 89.12 223 LEU A CA 1
ATOM 1729 C C . LEU A 1 223 ? 0.094 -16.092 10.545 1.00 89.12 223 LEU A C 1
ATOM 1731 O O . LEU A 1 223 ? -0.557 -15.969 11.577 1.00 89.12 223 LEU A O 1
ATOM 1735 N N . THR A 1 224 ? -0.441 -16.575 9.423 1.00 88.44 224 THR A N 1
ATOM 1736 C CA . THR A 1 224 ? -1.844 -17.006 9.314 1.00 88.44 224 THR A CA 1
ATOM 1737 C C . THR A 1 224 ? -2.143 -18.170 10.256 1.00 88.44 224 THR A C 1
ATOM 1739 O O . THR A 1 224 ? -3.092 -18.09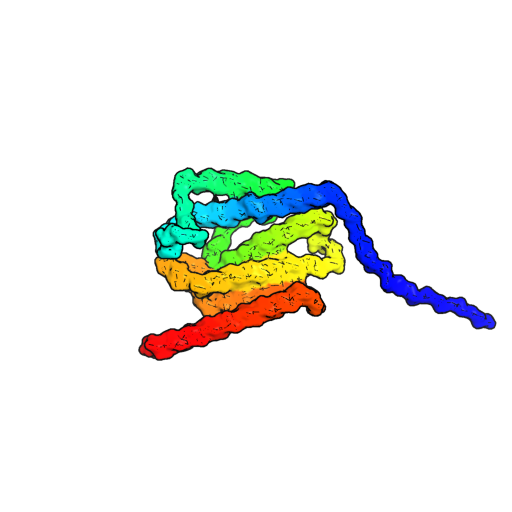0 11.033 1.00 88.44 224 THR A O 1
ATOM 1742 N N . VAL A 1 225 ? -1.292 -19.199 10.266 1.00 88.25 225 VAL A N 1
ATOM 1743 C CA . VAL A 1 225 ? -1.424 -20.351 11.176 1.00 88.25 225 VAL A CA 1
ATOM 1744 C C . VAL A 1 225 ? -1.266 -19.926 12.642 1.00 88.25 225 VAL A C 1
ATOM 1746 O O . VAL A 1 225 ? -2.009 -20.387 13.511 1.00 88.25 225 VAL A O 1
ATOM 1749 N N . GLY A 1 226 ? -0.333 -19.015 12.937 1.00 87.06 226 GLY A N 1
ATOM 1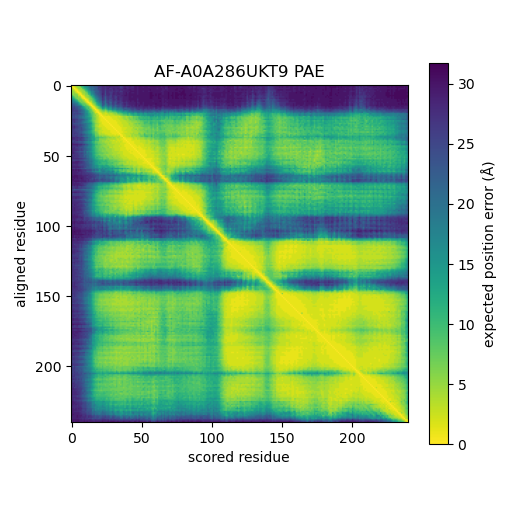750 C CA . GLY A 1 226 ? -0.150 -18.465 14.282 1.00 87.06 226 GLY A CA 1
ATOM 1751 C C . GLY A 1 226 ? -1.389 -17.717 14.783 1.00 87.06 226 GLY A C 1
ATOM 1752 O O . GLY A 1 226 ? -1.825 -17.928 15.917 1.00 87.06 226 GLY A O 1
ATOM 1753 N N . ILE A 1 227 ? -2.009 -16.906 13.922 1.00 85.25 227 ILE A N 1
ATOM 1754 C CA . ILE A 1 227 ? -3.277 -16.223 14.208 1.00 85.25 227 ILE A CA 1
ATOM 1755 C C . ILE A 1 227 ? -4.390 -17.241 14.482 1.00 85.25 227 ILE A C 1
ATOM 1757 O O . ILE A 1 227 ? -5.103 -17.113 15.476 1.00 85.25 227 ILE A O 1
ATOM 1761 N N . GLU A 1 228 ? -4.536 -18.270 13.645 1.00 82.06 228 GLU A N 1
ATOM 1762 C CA . GLU A 1 228 ? -5.554 -19.311 13.839 1.00 82.06 228 GLU A CA 1
ATOM 1763 C C . GLU A 1 228 ? -5.397 -20.032 15.179 1.00 82.06 228 GLU A C 1
ATOM 1765 O O . GLU A 1 228 ? -6.380 -20.184 15.910 1.00 82.06 228 GLU A O 1
ATOM 1770 N N . THR A 1 229 ? -4.161 -20.394 15.524 1.00 83.56 229 THR A N 1
ATOM 1771 C CA . THR A 1 229 ? -3.818 -21.051 16.793 1.00 83.56 229 THR A CA 1
ATOM 1772 C C . THR A 1 229 ? -4.160 -20.156 17.983 1.00 83.56 229 THR A C 1
ATOM 1774 O O . THR A 1 229 ? -4.762 -20.603 18.957 1.00 83.56 229 THR A O 1
ATOM 1777 N N . THR A 1 230 ? -3.835 -18.864 17.897 1.00 83.38 230 THR A N 1
ATOM 1778 C CA . THR A 1 230 ? -4.118 -17.893 18.967 1.00 83.38 230 THR A CA 1
ATOM 1779 C C . THR A 1 230 ? -5.622 -17.721 19.180 1.00 83.38 230 THR A C 1
ATOM 1781 O O . THR A 1 230 ? -6.089 -17.672 20.316 1.00 83.38 230 THR A O 1
ATOM 1784 N N . LEU A 1 231 ? -6.398 -17.697 18.094 1.00 82.00 231 LEU A N 1
ATOM 1785 C CA . LEU A 1 231 ? -7.857 -17.613 18.161 1.00 82.00 231 LEU A CA 1
ATOM 1786 C C . LEU A 1 231 ? -8.493 -18.883 18.738 1.00 82.00 231 LEU A C 1
ATOM 1788 O O . LEU A 1 231 ? -9.489 -18.783 19.447 1.00 82.00 231 LEU A O 1
ATOM 1792 N N . GLN A 1 232 ? -7.944 -20.066 18.443 1.00 76.56 232 GLN A N 1
ATOM 1793 C CA . GLN A 1 232 ? -8.402 -21.327 19.041 1.00 76.56 232 GLN A CA 1
ATOM 1794 C C . GLN A 1 232 ? -8.145 -21.351 20.552 1.00 76.56 232 GLN A C 1
ATOM 1796 O O . GLN A 1 232 ? -9.069 -21.584 21.323 1.00 76.56 232 GLN A O 1
ATOM 1801 N N . LEU A 1 233 ? -6.929 -20.998 20.980 1.00 79.88 233 LEU A N 1
ATOM 1802 C CA . LEU A 1 233 ? -6.584 -20.904 22.403 1.00 79.88 233 LEU A CA 1
ATOM 1803 C C . LEU A 1 233 ? -7.425 -19.855 23.147 1.00 79.88 233 LEU A C 1
ATOM 1805 O O . LEU A 1 233 ? -7.727 -20.029 24.325 1.00 79.88 233 LEU A O 1
ATOM 1809 N N . GLY A 1 234 ? -7.786 -18.756 22.478 1.00 75.62 234 GLY A N 1
ATOM 1810 C CA . GLY A 1 234 ? -8.699 -17.751 23.018 1.00 75.62 234 GLY A CA 1
ATOM 1811 C C . GLY A 1 234 ? -10.113 -18.296 23.228 1.00 75.62 234 GLY A C 1
ATOM 1812 O O . GLY A 1 234 ? -10.675 -18.097 24.301 1.00 75.62 234 GLY A O 1
ATOM 1813 N N . ALA A 1 235 ? -10.651 -19.027 22.247 1.00 73.12 235 ALA A N 1
ATOM 1814 C CA . ALA A 1 235 ? -11.982 -19.632 22.326 1.00 73.12 235 ALA A CA 1
ATOM 1815 C C . ALA A 1 235 ? -12.081 -20.690 23.441 1.00 73.12 235 ALA A C 1
ATOM 1817 O O . ALA A 1 235 ? -13.035 -20.669 24.219 1.00 73.12 235 ALA A O 1
ATOM 1818 N N . ASP A 1 236 ? -11.061 -21.542 23.586 1.00 71.50 236 ASP A N 1
ATOM 1819 C CA . ASP A 1 236 ? -11.009 -22.563 24.644 1.00 71.50 236 ASP A CA 1
ATOM 1820 C C . ASP A 1 236 ? -10.944 -21.945 26.054 1.00 71.50 236 ASP A C 1
ATOM 1822 O O . ASP A 1 236 ? -11.444 -22.522 27.019 1.00 71.50 236 ASP A O 1
ATOM 1826 N N . ARG A 1 237 ? -10.353 -20.749 26.193 1.00 70.12 237 ARG A N 1
ATOM 1827 C CA . ARG A 1 237 ? -10.275 -20.020 27.473 1.00 70.12 237 ARG A CA 1
ATOM 1828 C C . ARG A 1 237 ? -11.573 -19.314 27.857 1.00 70.12 237 ARG A C 1
ATOM 1830 O O . ARG A 1 237 ? -11.781 -19.077 29.044 1.00 70.12 237 ARG A O 1
ATOM 1837 N N . THR A 1 238 ? -12.420 -18.954 26.893 1.00 63.88 238 THR A N 1
ATOM 1838 C CA . THR A 1 238 ? -13.679 -18.233 27.153 1.00 63.88 238 THR A CA 1
ATOM 1839 C C . THR A 1 238 ? -14.895 -19.137 27.330 1.00 63.88 238 THR A C 1
ATOM 1841 O O . THR A 1 238 ? -15.953 -18.612 27.657 1.00 63.88 238 THR A O 1
ATOM 1844 N N . GLY A 1 239 ? -14.753 -20.459 27.173 1.00 52.34 239 GLY A N 1
ATOM 1845 C CA . GLY A 1 239 ? -15.711 -21.451 27.670 1.00 52.34 239 GLY A CA 1
ATOM 1846 C C . GLY A 1 239 ? -17.180 -21.148 27.359 1.00 52.34 239 GLY A C 1
ATOM 1847 O O . GLY A 1 239 ? -17.966 -20.916 28.276 1.00 52.34 239 GLY A O 1
ATOM 1848 N N . THR A 1 240 ? -17.538 -21.183 26.077 1.00 44.31 240 THR A N 1
ATOM 1849 C CA . THR A 1 240 ? -18.893 -21.534 25.620 1.00 44.31 240 THR A CA 1
ATOM 1850 C C . THR A 1 240 ? -18.808 -22.809 24.814 1.00 44.31 240 THR A C 1
ATOM 1852 O O . THR A 1 240 ? -18.016 -22.790 23.843 1.00 44.31 240 THR A O 1
#

Organism: NCBI:txid2282107

Radius of gyration: 23.4 Å; Cα contacts (8 Å, |Δi|>4): 231; chains: 1; bounding box: 46×59×85 Å

Sequence (240 aa):
MIWLHLSTTRNLNSSSKTRPVTLPDILATSFQILCLSFPLCIIVFGVNDVYDYASDKRNVRKLQDTLEGGILEPKYHTFVLSSAQYASYLVLTSSTLKDILSHRSNYQKLPVLDSISNGVIVWLCWALGYISNGRNLLLGRENASASKGWLLAFCTTGIHALGAAADIEADTIAGQRTIATVLGVRFTSTFSSVCYILAMKSVEHRSIVWIYSVLGARIHQTLTVGIETTLQLGADRTGT

Mean predicted aligned error: 11.76 Å

Solvent-accessible surface area (backbone atoms only — not comparable to full-atom values): 13252 Å² total; per-residue (Å²): 142,87,77,90,79,92,80,83,78,72,78,93,68,81,70,80,78,73,75,81,88,47,72,70,57,52,51,53,51,51,52,47,53,51,43,64,42,64,36,41,45,34,44,57,51,44,45,45,46,55,74,42,40,82,42,48,76,55,26,70,72,42,67,44,92,45,99,89,37,74,75,69,58,75,90,47,40,67,59,40,50,51,50,20,50,53,27,49,50,54,56,35,70,75,36,97,57,62,78,75,73,74,73,84,68,85,55,82,77,38,35,64,48,46,26,46,49,53,6,49,53,50,24,50,54,43,48,48,60,46,41,76,72,75,44,53,93,89,76,50,90,65,58,77,63,59,19,56,32,50,23,50,15,25,42,41,19,12,52,47,30,37,48,38,32,76,37,30,67,58,36,52,73,32,67,47,72,40,35,14,60,73,62,30,45,68,53,21,25,48,51,16,26,50,24,22,48,52,18,29,67,45,38,61,85,89,40,74,68,26,55,55,27,48,52,52,24,51,53,37,45,51,51,31,53,51,52,51,52,52,52,50,58,50,51,69,73,65,72,125

Nearest PDB structures (foldseek):
  3ts7-assembly1_B  TM=4.431E-01  e=1.143E+00  Methylococcus capsulatus
  6bpp-assembly1_B  TM=1.864E-01  e=8.137E+00  Escherichia coli CFT073

Foldseek 3Di:
DDDDDDDPPPPPDPPPPDDDQDPVNVVLLVLLVVLCPPLVCLLPVVQCLLVCLLLCVQQPVQVPPDPPHHRDDPVCNVVSVVSNVVSVVSLCVSAPPVPPPPDDDPCCLPQLVVLLVQLVVQLVSLVRVQVSSVHDPPPPPPLQSNLVSLLSSLQSSLVVLLVCLVCCVSCVSSVHDHCCVPVNSLVSLVSSLVSLVSSLVSHDPPDPSNVVSVVVSVVSVVVSVVSVVVVVVVVVVVPD

Secondary structure (DSSP, 8-state):
-----------------PPPPPHHHHHHHHHHHHHHHHHHHIIIIIHHHHHHHHHHTT-HHHHS--TT-PPPPGGGHHHHHHHHHHHHHHHHHSSS-TTTSS---SGGGSHHHHHHHHHHHHHHHHHHHHHHTT--TTT-S-TTTHHHHHHHHHHHHHHHHHHHHHTHHHHHHHT---HHHHH-HHHHHHHHHHHHHHHHHHSPTTSHHHHHHHHHHHHHHHHHHHHHHHHHHHHHHH--

pLDDT: mean 75.9, std 17.12, range [31.2, 96.12]

=== Feature glossary ===
A reading guide for the features in this record.

Start from the sequence.

  · Sequence gives the chain of amino acids in standard one-letter code (A=alanine, C=cysteine, …, Y=tyrosine), read N→C. It is the only feature that is directly encoded by the gene; all structural features are derived from the folded form of this sequence.

Fold it, and you get atomic coordinates and the backbone conformation that goes with them.

  · The mmCIF table is the protein's shape written out atom by atom. For each backbone N, Cα, C, and carbonyl O, it records an (x, y, z) coordinate triple in Å plus the residue type, chain letter, and residue number.

  · Backbone dihedral angles. Every residue except chain termini has a φ (preceding-C → N → Cα → C) and a ψ (N → Cα → C → next-N). They are reported in degrees following the IUPA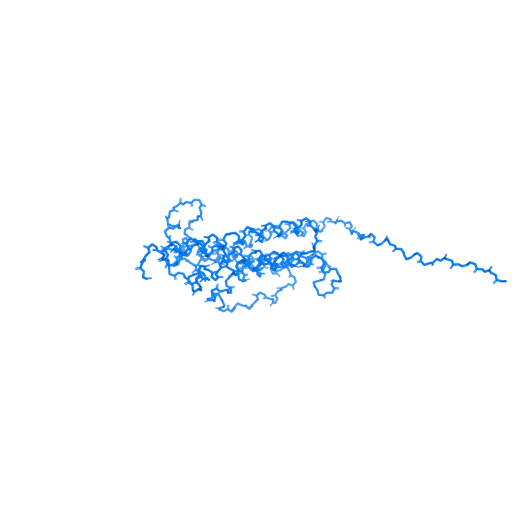C sign convention. Secondary structure is essentially a statement about which (φ, ψ) basin each residue occupies.

  · DSSP 8-state secondary structure assigns each residue one of H (α-helix), G (3₁₀-helix), I (π-helix), E (extended β-strand), B (isolated β-bridge), T (hydrogen-bonded turn), S (bend), or '-' (coil). The assignment is computed from backbone hydrogen-bond geometry via the Kabsch–Sander algorithm.

  · P-SEA three-state annotation labels each residue as helix, strand, or coil based purely on the geometry of the Cα trace. It serves as a fallback when the full backbone (and thus DSSP) is unavailable.

Summarize the fold with a handful of shape descriptors and a per-residue structural alphabet.

  · Radius of gyration (Rg) is the root-mean-square distance of Cα atoms from their centroid — a single number for overall size and compactness. A globular domain of N residues has Rg ≈ 2.2·N^0.38 Å; an extended or disordered chain has a much larger Rg. The Cα contact count is the number of residue pairs whose Cα atoms are within 8 Å and are more than four positions apart in sequence — a standard proxy for tertiary packing density. The bounding box is the smallest axis-aligned box enclosing all Cα atoms.

  · Foldseek's 3Di representation compresses backbone geometry into a per-residue letter drawn from a learned twenty-state alphabet. It captures the tertiary interaction pattern around each residue — which residues are packed against it in space, regardless of where they are in sequence.

  · Accessible surface area quantifies burial. A residue with SASA near zero is packed into the hydrophobic core; one with SASA >100 Å² sits on the surface. Computed here via the Shrake–Rupley numerical algorithm with a 1.4 Å probe.

Ask how reliable the model is.

  · For AlphaFold models, the B-factor field carries pLDDT — the model's own estimate of local accuracy on a 0–100 scale. Regions with pLDDT<50 should be treated as essentially unmodeled; they often correspond to intrinsically disordered segments.

  · For experimental (PDB) structures, the B-factor (temperature factor) quantifies the positional spread of each atom in the crystal — a combination of thermal vibration and static disorder — in units of Å². High B-factors mark flexible loops or poorly resolved regions; low B-factors mark the rigid, well-ordered core.

  · PAE(i, j) answers: if I align the predicted and true structures on residue i, how far off (in Å) do I expect residue j to be? A block-diagonal PAE matrix with low values on the blocks and high values off-diagonal is the signature of a multi-domain protein with confidently predicted domains but uncertain inter-domain orientation.

Place it in context: what it resembles, what it is annotated as, and how it looks.

  · Structural nearest neighbors (via Foldseek easy-search vs the PDB). Reported per hit: target PDB id, E-value, and alignment TM-score. A TM-score above ~0.5 is the conventional threshold for 'same fold'.

  · Functional annotations link the protein to curated databases. InterPro entries identify conserved domains and families by matching the sequence against member-database signatures (Pfam, PROSITE, CDD, …). Gene Ontology (GO) terms describe molecular function, biological process, and cellular component in a controlled vocabulary. CATH places the structure in a hierarchical fold classification (Class/Architecture/Topology/Homologous-superfamily). The organism is the source species.

  · Plot images: a contact map (which residues are close in 3D, as an N×N binary image), a Ramachandran scatter (backbone torsion angles, revealing secondary-structure composition at a glance), and — for AlphaFold structures — a PAE heatmap (pairwise prediction confidence).

  · Structure images are PyMOL renders from six orthogonal camera directions. Cartoon representation draws helices as coils and strands as arrows; sticks shows the backbone as bonds; surface shows the solvent-excluded envelope. Rainbow coloring maps sequence position to hue (blue→red, N→C); chain coloring assigns a distinct color per polypeptide.